Protein AF-A0A7S4MNY0-F1 (afdb_monomer)

Sequence (218 aa):
MAPLQPASWFNKAKKAPVAKAAPSSPKRLSSTRASQPPPLILQSSIEKPVPVRQRSNSDNSRASGKDASPLGKYESAPTGGASMPPPSAFELQIIKQKDATLGLSLGQLAGGEPGVIVTKLTPTVANAPVKGKTLFKGSIIYSIATPQTGGEFVPAIRFRDVAALLRDAEGTITLKVGRAAVPEGWSERVDDNHETYYVHTEKHLMTSDHPAASFEQA

Solvent-accessible surface area (backbone atoms only — not comparable to full-atom values): 14532 Å² total; per-residue (Å²): 136,84,85,87,80,84,90,82,89,81,88,81,88,82,81,82,84,90,86,81,88,86,89,81,86,85,82,86,77,86,77,85,76,75,91,72,81,79,81,83,84,76,86,77,92,75,89,75,82,86,81,87,76,88,79,81,87,78,89,80,83,92,87,77,90,82,86,80,84,82,89,80,90,75,80,89,77,88,75,85,58,80,81,69,68,58,92,76,45,45,82,44,80,37,55,35,53,80,96,55,64,62,37,71,38,73,26,39,38,49,87,78,56,83,15,23,26,25,58,39,72,46,88,28,85,39,32,55,88,40,55,82,80,82,44,52,68,35,26,26,34,38,26,42,17,27,62,89,57,75,59,45,74,44,72,25,69,48,42,67,62,47,52,48,51,64,66,70,48,48,44,64,33,39,34,35,33,30,74,57,72,76,50,89,69,49,42,86,45,68,50,99,86,72,48,63,32,35,36,28,71,92,76,74,43,74,40,70,54,49,84,44,47,40,81,75,84,126

Foldseek 3Di:
DDDDDDDDDDDDDDDDDDDDDDDDDDDDDPDPDDDDDDDDDDDDDDDDDDDDDDDDDDDDDDDDDDDDDDDDDDDDDPPPPPLDDPPQWDKDKWAAAPQFDQQFDWFDFPPQRWFIFGFTHDDDPRCVVPPPPPDDHQKTWQWKAAVVNVRDTDGRRDPVVVVVCNSRGHGMMMTGIHGHDQDPQKDWDADPVRQIKIARPVVRDIGSTRPRGDPPPD

Mean predicted aligned error: 18.09 Å

Nearest PDB structures (foldseek):
  4n7f-assembly1_A  TM=8.887E-01  e=6.340E-02  Homo sapiens
  1uf1-assembly1_A  TM=6.858E-01  e=3.691E-03  Homo sapiens
  3l4h-assembly1_A  TM=7.469E-01  e=3.761E-02  Homo sapiens
  2yt7-assembly1_A  TM=6.958E-01  e=1.248E-02  Homo sapiens
  6jk0-assembly1_A  TM=3.828E-01  e=3.549E-02  Mus musculus

Radius of gyration: 30.43 Å; Cα contacts (8 Å, |Δi|>4): 282; chains: 1; bounding box: 97×80×66 Å

Structure (mmCIF, N/CA/C/O backbone):
data_AF-A0A7S4MNY0-F1
#
_entry.id   AF-A0A7S4MNY0-F1
#
loop_
_atom_site.group_PDB
_atom_site.id
_atom_site.type_symbol
_atom_site.label_atom_id
_atom_site.label_alt_id
_atom_site.label_comp_id
_atom_site.label_asym_id
_atom_site.label_entity_id
_atom_site.label_seq_id
_atom_site.pdbx_PDB_ins_code
_atom_site.Cartn_x
_atom_site.Cartn_y
_atom_site.Cartn_z
_atom_site.occupancy
_atom_site.B_iso_or_equiv
_atom_site.auth_seq_id
_atom_site.auth_comp_id
_atom_site.auth_asym_id
_atom_site.auth_atom_id
_atom_site.pdbx_PDB_model_num
ATOM 1 N N . MET A 1 1 ? -59.209 4.508 -28.407 1.00 48.72 1 MET A N 1
ATOM 2 C CA . MET A 1 1 ? -58.028 4.323 -29.282 1.00 48.72 1 MET A CA 1
ATOM 3 C C . MET A 1 1 ? -56.957 3.618 -28.466 1.00 48.72 1 MET A C 1
ATOM 5 O O . MET A 1 1 ? -56.772 3.975 -27.311 1.00 48.72 1 MET A O 1
ATOM 9 N N . ALA A 1 2 ? -56.430 2.518 -29.001 1.00 51.50 2 ALA A N 1
ATOM 10 C CA . ALA A 1 2 ? -55.894 1.381 -28.249 1.00 51.50 2 ALA A CA 1
ATOM 11 C C . ALA A 1 2 ? -54.458 1.566 -27.705 1.00 51.50 2 ALA A C 1
ATOM 13 O O . ALA A 1 2 ? -53.659 2.246 -28.347 1.00 51.50 2 ALA A O 1
ATOM 14 N N . PRO A 1 3 ? -54.105 0.913 -26.579 1.00 60.72 3 PRO A N 1
ATOM 15 C CA . PRO A 1 3 ? -52.7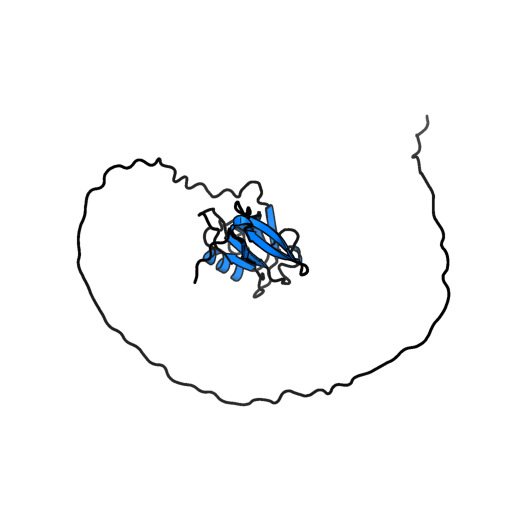29 0.809 -26.099 1.00 60.72 3 PRO A CA 1
ATOM 16 C C . PRO A 1 3 ? -51.965 -0.330 -26.802 1.00 60.72 3 PRO A C 1
ATOM 18 O O . PRO A 1 3 ? -52.454 -1.455 -26.902 1.00 60.72 3 PRO A O 1
ATOM 21 N N . LEU A 1 4 ? -50.746 -0.039 -27.266 1.00 59.44 4 LEU A N 1
ATOM 22 C CA . LEU A 1 4 ? -49.807 -1.026 -27.809 1.00 59.44 4 LEU A CA 1
ATOM 23 C C . LEU A 1 4 ? -49.194 -1.855 -26.670 1.00 59.44 4 LEU A C 1
ATOM 25 O O . LEU A 1 4 ? -48.646 -1.315 -25.711 1.00 59.44 4 LEU A O 1
ATOM 29 N N . GLN A 1 5 ? -49.327 -3.176 -26.783 1.00 66.25 5 GLN A N 1
ATOM 30 C CA . GLN A 1 5 ? -48.850 -4.181 -25.831 1.00 66.25 5 GLN A CA 1
ATOM 31 C C . GLN A 1 5 ? -47.352 -4.522 -26.006 1.00 66.25 5 GLN A C 1
ATOM 33 O O . GLN A 1 5 ? -46.804 -4.326 -27.092 1.00 66.25 5 GLN A O 1
ATOM 38 N N . PRO A 1 6 ? -46.695 -5.075 -24.963 1.00 61.88 6 PRO A N 1
ATOM 39 C CA . PRO A 1 6 ? -45.289 -5.482 -24.992 1.00 61.88 6 PRO A CA 1
ATOM 40 C C . PRO A 1 6 ? -45.057 -6.834 -25.690 1.00 61.88 6 PRO A C 1
ATOM 42 O O . PRO A 1 6 ? -45.782 -7.805 -25.469 1.00 61.88 6 PRO A O 1
ATOM 45 N N . ALA A 1 7 ? -43.985 -6.919 -26.483 1.00 62.09 7 ALA A N 1
ATOM 46 C CA . ALA A 1 7 ? -43.520 -8.161 -27.093 1.00 62.09 7 ALA A CA 1
ATOM 47 C C . ALA A 1 7 ? -42.791 -9.037 -26.059 1.00 62.09 7 ALA A C 1
ATOM 49 O O . ALA A 1 7 ? -41.689 -8.729 -25.609 1.00 62.09 7 ALA A O 1
ATOM 50 N N . SER A 1 8 ? -43.426 -10.148 -25.696 1.00 54.06 8 SER A N 1
ATOM 51 C CA . SER A 1 8 ? -42.854 -11.246 -24.922 1.00 54.06 8 SER A CA 1
ATOM 52 C C . SER A 1 8 ? -42.314 -12.304 -25.888 1.00 54.06 8 SER A C 1
ATOM 54 O O . SER A 1 8 ? -43.077 -12.932 -26.618 1.00 54.06 8 SER A O 1
ATOM 56 N N . TRP A 1 9 ? -40.994 -12.511 -25.909 1.00 57.81 9 TRP A N 1
ATOM 57 C CA . TRP A 1 9 ? -40.382 -13.609 -26.661 1.00 57.81 9 TRP A CA 1
ATOM 58 C C . TRP A 1 9 ? -40.031 -14.758 -25.718 1.00 57.81 9 TRP A C 1
ATOM 60 O O . TRP A 1 9 ? -39.167 -14.654 -24.851 1.00 57.81 9 TRP A O 1
ATOM 70 N N . PHE A 1 10 ? -40.759 -15.854 -25.894 1.00 55.84 10 PHE A N 1
ATOM 71 C CA . PHE A 1 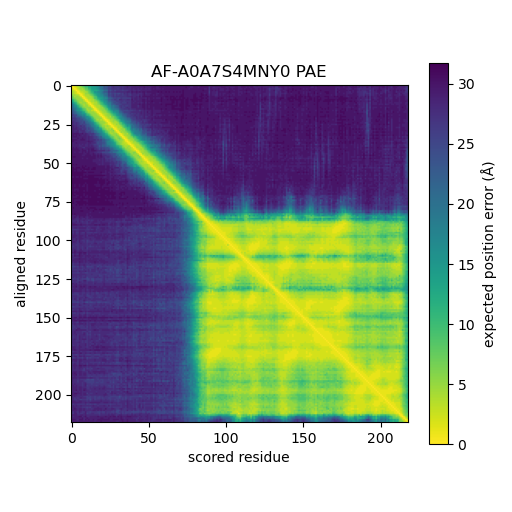10 ? -40.685 -17.092 -25.132 1.00 55.84 10 PHE A CA 1
ATOM 72 C C . PHE A 1 10 ? -39.886 -18.156 -25.919 1.00 55.84 10 PHE A C 1
ATOM 74 O O . PHE A 1 10 ? -39.904 -18.166 -27.149 1.00 55.84 10 PHE A O 1
ATOM 81 N N . ASN A 1 11 ? -39.322 -19.118 -25.175 1.00 45.38 11 ASN A N 1
ATOM 82 C CA . ASN A 1 11 ? -38.904 -20.484 -25.551 1.00 45.38 11 ASN A CA 1
ATOM 83 C C . ASN A 1 11 ? -37.556 -20.723 -26.264 1.00 45.38 11 ASN A C 1
ATOM 85 O O . ASN A 1 11 ? -37.447 -20.563 -27.474 1.00 45.38 11 ASN A O 1
ATOM 89 N N . LYS A 1 12 ? -36.650 -21.445 -25.577 1.00 52.28 12 LYS A N 1
ATOM 90 C CA . LYS A 1 12 ? -36.537 -22.908 -25.787 1.00 52.28 12 LYS A CA 1
ATOM 91 C C . LYS A 1 12 ? -35.756 -23.610 -24.669 1.00 52.28 12 LYS A C 1
ATOM 93 O O . LYS A 1 12 ? -34.536 -23.528 -24.581 1.00 52.28 12 LYS A O 1
ATOM 98 N N . ALA A 1 13 ? -36.484 -24.371 -23.856 1.00 50.22 13 ALA A N 1
ATOM 99 C CA . ALA A 1 13 ? -35.931 -25.406 -22.996 1.00 50.22 13 ALA A CA 1
ATOM 100 C C . ALA A 1 13 ? -35.370 -26.560 -23.850 1.00 50.22 13 ALA A C 1
ATOM 102 O O . ALA A 1 13 ? -36.058 -27.066 -24.740 1.00 50.22 13 ALA A O 1
ATOM 103 N N . LYS A 1 14 ? -34.148 -27.016 -23.556 1.00 60.88 14 LYS A N 1
ATOM 104 C CA . LYS A 1 14 ? -33.641 -28.323 -23.998 1.00 60.88 14 LYS A CA 1
ATOM 105 C C . LYS A 1 14 ? -33.603 -29.270 -22.800 1.00 60.88 14 LYS A C 1
ATOM 107 O O . LYS A 1 14 ? -32.892 -29.037 -21.828 1.00 60.88 14 LYS A O 1
ATOM 112 N N . LYS A 1 15 ? -34.413 -30.326 -22.896 1.00 56.41 15 LYS A N 1
ATOM 113 C CA . LYS A 1 15 ? -34.423 -31.508 -22.027 1.00 56.41 15 LYS A CA 1
ATOM 114 C C . LYS A 1 15 ? -33.184 -32.383 -22.288 1.00 56.41 15 LYS A C 1
ATOM 116 O O . LYS A 1 15 ? -32.849 -32.600 -23.444 1.00 56.41 15 LYS A O 1
ATOM 121 N N . ALA A 1 16 ? -32.604 -32.848 -21.175 1.00 52.12 16 ALA A N 1
ATOM 122 C CA . ALA A 1 16 ? -31.873 -34.085 -20.829 1.00 52.12 16 ALA A CA 1
ATOM 123 C C . ALA A 1 16 ? -31.294 -35.020 -21.924 1.00 52.12 16 ALA A C 1
ATOM 125 O O . ALA A 1 16 ? -31.876 -35.198 -22.991 1.00 52.12 16 ALA A O 1
ATOM 126 N N . PRO A 1 17 ? -30.258 -35.799 -21.552 1.00 59.72 17 PRO A N 1
ATOM 127 C CA . PRO A 1 17 ? -30.605 -37.161 -21.149 1.00 59.72 17 PRO A CA 1
ATOM 128 C C . PRO A 1 17 ? -30.040 -37.621 -19.797 1.00 59.72 17 PRO A C 1
ATOM 130 O O . PRO A 1 17 ? -28.986 -37.218 -19.319 1.00 59.72 17 PRO A O 1
ATOM 133 N N . VAL A 1 18 ? -30.845 -38.512 -19.230 1.00 53.09 18 VAL A N 1
ATOM 134 C CA . VAL A 1 18 ? -30.653 -39.407 -18.094 1.00 53.09 18 VAL A CA 1
ATOM 135 C C . VAL A 1 18 ? -29.373 -40.237 -18.231 1.00 53.09 18 VAL A C 1
ATOM 137 O O . VAL A 1 18 ? -29.198 -40.932 -19.228 1.00 53.09 18 VAL A O 1
ATOM 140 N N . ALA A 1 19 ? -28.562 -40.273 -17.174 1.00 59.81 19 ALA A N 1
ATOM 141 C CA . ALA A 1 19 ? -27.700 -41.410 -16.866 1.00 59.81 19 ALA A CA 1
ATOM 142 C C . ALA A 1 19 ? -28.050 -41.902 -15.455 1.00 59.81 19 ALA A C 1
ATOM 144 O O . ALA A 1 19 ? -28.123 -41.128 -14.501 1.00 59.81 19 ALA A O 1
ATOM 145 N N . LYS A 1 20 ? -28.365 -43.193 -15.370 1.00 53.53 20 LYS A N 1
ATOM 146 C CA . LYS A 1 20 ? -28.914 -43.914 -14.222 1.00 53.53 20 LYS A CA 1
ATOM 147 C C . LYS A 1 20 ? -27.928 -45.026 -13.852 1.00 53.53 20 LYS A C 1
ATOM 149 O O . LYS A 1 20 ? -27.415 -45.679 -14.753 1.00 53.53 20 LYS A O 1
ATOM 154 N N . ALA A 1 21 ? -27.813 -45.273 -12.543 1.00 44.59 21 ALA A N 1
ATOM 155 C CA . ALA A 1 21 ? -27.127 -46.377 -11.848 1.00 44.59 21 ALA A CA 1
ATOM 156 C C . ALA A 1 21 ? -25.592 -46.229 -11.698 1.00 44.59 21 ALA A C 1
ATOM 158 O O . ALA A 1 21 ? -24.921 -45.816 -12.628 1.00 44.59 21 ALA A O 1
ATOM 159 N N . ALA A 1 22 ? -24.961 -46.527 -10.555 1.00 52.56 22 ALA A N 1
ATOM 160 C CA . ALA A 1 22 ? -25.361 -47.385 -9.435 1.00 52.56 22 ALA A CA 1
ATOM 161 C C . ALA A 1 22 ? -24.721 -46.947 -8.085 1.00 52.56 22 ALA A C 1
ATOM 163 O O . ALA A 1 22 ? -23.776 -46.158 -8.087 1.00 52.56 22 ALA A O 1
ATOM 164 N N . PRO A 1 23 ? -25.220 -47.460 -6.939 1.00 68.19 23 PRO A N 1
ATOM 165 C CA . PRO A 1 23 ? -24.747 -47.149 -5.589 1.00 68.19 23 PRO A CA 1
ATOM 166 C C . PRO A 1 23 ? -23.786 -48.220 -5.035 1.00 68.19 23 PRO A C 1
ATOM 168 O O . PRO A 1 23 ? -24.023 -49.410 -5.216 1.00 68.19 23 PRO A O 1
ATOM 171 N N . SER A 1 24 ? -22.769 -47.820 -4.262 1.00 52.81 24 SER A N 1
ATOM 172 C CA . SER A 1 24 ? -22.114 -48.712 -3.288 1.00 52.81 24 SER A CA 1
ATOM 173 C C . SER A 1 24 ? -21.293 -47.940 -2.245 1.00 52.81 24 SER A C 1
ATOM 175 O O . SER A 1 24 ? -20.146 -47.583 -2.480 1.00 52.81 24 SER A O 1
ATOM 177 N N . SER A 1 25 ? -21.938 -47.723 -1.099 1.00 56.25 25 SER A N 1
ATOM 178 C CA . SER A 1 25 ? -21.471 -47.908 0.285 1.00 56.25 25 SER A CA 1
ATOM 179 C C . SER A 1 25 ? -20.176 -47.269 0.844 1.00 56.25 25 SER A C 1
ATOM 181 O O . SER A 1 25 ? -19.169 -47.114 0.160 1.00 56.25 25 SER A O 1
ATOM 183 N N . PRO A 1 26 ? -20.182 -46.943 2.157 1.00 61.69 26 PRO A N 1
ATOM 184 C CA . PRO A 1 26 ? -19.217 -46.065 2.808 1.00 61.69 26 PRO A CA 1
ATOM 185 C C . PRO A 1 26 ? -18.053 -46.838 3.446 1.00 61.69 26 PRO A C 1
ATOM 187 O O . PRO A 1 26 ? -18.244 -47.912 4.016 1.00 61.69 26 PRO A O 1
ATOM 190 N N . LYS A 1 27 ? -16.856 -46.244 3.474 1.00 50.66 27 LYS A N 1
ATOM 191 C CA . LYS A 1 27 ? -15.793 -46.646 4.408 1.00 50.66 27 LYS A CA 1
ATOM 192 C C . LYS A 1 27 ? -15.499 -45.515 5.384 1.00 50.66 27 LYS A C 1
ATOM 194 O O . LYS A 1 27 ? -14.726 -44.603 5.115 1.00 50.66 27 LYS A O 1
ATOM 199 N N . ARG A 1 28 ? -16.139 -45.632 6.550 1.00 48.12 28 ARG A N 1
ATOM 200 C CA . ARG A 1 28 ? -15.645 -45.110 7.824 1.00 48.12 28 ARG A CA 1
ATOM 201 C C . ARG A 1 28 ? -14.218 -45.613 8.045 1.00 48.12 28 ARG A C 1
ATOM 203 O O . ARG A 1 28 ? -14.009 -46.820 8.107 1.00 48.12 28 ARG A O 1
ATOM 210 N N . LEU A 1 29 ? -13.287 -44.697 8.275 1.00 59.62 29 LEU A N 1
ATOM 211 C CA . LEU A 1 29 ? -12.147 -44.933 9.153 1.00 59.62 29 LEU A CA 1
ATOM 212 C C . LEU A 1 29 ? -12.090 -43.765 10.134 1.00 59.62 29 LEU A C 1
ATOM 214 O O . LEU A 1 29 ? -11.527 -42.708 9.875 1.00 59.62 29 LEU A O 1
ATOM 218 N N . SER A 1 30 ? -12.760 -43.968 11.261 1.00 51.81 30 SER A N 1
ATOM 219 C CA . SER A 1 30 ? -12.541 -43.237 12.499 1.00 51.81 30 SER A CA 1
ATOM 220 C C . SER A 1 30 ? -11.118 -43.520 12.980 1.00 51.81 30 SER A C 1
ATOM 222 O O . SER A 1 30 ? -10.858 -44.586 13.532 1.00 51.81 30 SER A O 1
ATOM 224 N N . SER A 1 31 ? -10.205 -42.573 12.760 1.00 51.56 31 SER A N 1
ATOM 225 C CA . SER A 1 31 ? -8.915 -42.545 13.447 1.00 51.56 31 SER A CA 1
ATOM 226 C C . SER A 1 31 ? -9.054 -41.675 14.689 1.00 51.56 31 SER A C 1
ATOM 228 O O . SER A 1 31 ? -8.942 -40.451 14.652 1.00 51.56 31 SER A O 1
ATOM 230 N N . THR A 1 32 ? -9.365 -42.331 15.801 1.00 55.16 32 THR A N 1
ATOM 231 C CA . THR A 1 32 ? -9.171 -41.805 17.149 1.00 55.16 32 THR A CA 1
ATOM 232 C C . THR A 1 32 ? -7.670 -41.696 17.399 1.00 55.16 32 THR A C 1
ATOM 234 O O . THR A 1 32 ? -7.047 -42.659 17.848 1.00 55.16 32 THR A O 1
ATOM 237 N N . ARG A 1 33 ? -7.065 -40.541 17.100 1.00 48.53 33 ARG A N 1
ATOM 238 C CA . ARG A 1 33 ? -5.735 -40.230 17.628 1.00 48.53 33 ARG A CA 1
ATOM 239 C C . ARG A 1 33 ? -5.902 -39.475 18.937 1.00 48.53 33 ARG A C 1
ATOM 241 O O . ARG A 1 33 ? -6.491 -38.402 18.986 1.00 48.53 33 ARG A O 1
ATOM 248 N N . ALA A 1 34 ? -5.428 -40.145 19.977 1.00 55.06 34 ALA A N 1
ATOM 249 C CA . ALA A 1 34 ? -5.495 -39.787 21.373 1.00 55.06 34 ALA A CA 1
ATOM 250 C C . ALA A 1 34 ? -5.194 -38.309 21.653 1.00 55.06 34 ALA A C 1
ATOM 252 O O . ALA A 1 34 ? -4.198 -37.753 21.189 1.00 55.06 34 ALA A O 1
ATOM 253 N N . SER A 1 35 ? -6.054 -37.742 22.497 1.00 50.22 35 SER A N 1
ATOM 254 C CA . SER A 1 35 ? -5.761 -36.608 23.364 1.00 50.22 35 SER A CA 1
ATOM 255 C C . SER A 1 35 ? -4.479 -36.907 24.139 1.00 50.22 35 SER A C 1
ATOM 257 O O . SER A 1 35 ? -4.476 -37.740 25.044 1.00 50.22 35 SER A O 1
ATOM 259 N N . GLN A 1 36 ? -3.387 -36.249 23.769 1.00 63.50 36 GLN A N 1
ATOM 260 C CA . GLN A 1 36 ? -2.191 -36.181 24.592 1.00 63.50 36 GLN A CA 1
ATOM 261 C C . GLN A 1 36 ? -2.166 -34.771 25.195 1.00 63.50 36 GLN A C 1
ATOM 263 O O . GLN A 1 36 ? -1.983 -33.809 24.447 1.00 63.50 36 GLN A O 1
ATOM 268 N N . PRO A 1 37 ? -2.426 -34.602 26.504 1.00 71.00 37 PRO A N 1
ATOM 269 C CA . PRO A 1 37 ? -2.258 -33.304 27.138 1.00 71.00 37 PRO A CA 1
ATOM 270 C C . PRO A 1 37 ? -0.767 -32.923 27.119 1.00 71.00 37 PRO A C 1
ATOM 272 O O . PRO A 1 37 ? 0.085 -33.790 27.342 1.00 71.00 37 PRO A O 1
ATOM 275 N N . PRO A 1 38 ? -0.424 -31.653 26.844 1.00 73.25 38 PRO A N 1
ATOM 276 C CA . PRO A 1 38 ? 0.954 -31.194 26.932 1.00 73.25 38 PRO A CA 1
ATOM 277 C C . PRO A 1 38 ? 1.450 -31.276 28.387 1.00 73.25 38 PRO A C 1
ATOM 279 O O . PRO A 1 38 ? 0.680 -30.993 29.310 1.00 73.25 38 PRO A O 1
ATOM 282 N N . PRO A 1 39 ? 2.722 -31.644 28.624 1.00 69.88 39 PRO A N 1
ATOM 283 C CA . PRO A 1 39 ? 3.300 -31.588 29.957 1.00 69.88 39 PRO A CA 1
ATOM 284 C C . PRO A 1 39 ? 3.393 -30.132 30.428 1.00 69.88 39 PRO A C 1
ATOM 286 O O . PRO A 1 39 ? 3.885 -29.255 29.718 1.00 69.88 39 PRO A O 1
ATOM 289 N N . LEU A 1 40 ? 2.926 -29.896 31.653 1.00 57.03 40 LEU A N 1
ATOM 290 C CA . LEU A 1 40 ? 3.157 -28.670 32.406 1.00 57.03 40 LEU A CA 1
ATOM 291 C C . LEU A 1 40 ? 4.663 -28.521 32.652 1.00 57.03 40 LEU A C 1
ATOM 293 O O . LEU A 1 40 ? 5.220 -29.185 33.526 1.00 57.03 40 LEU A O 1
ATOM 297 N N . ILE A 1 41 ? 5.325 -27.647 31.894 1.00 64.44 41 ILE A N 1
ATOM 298 C CA . ILE A 1 41 ? 6.669 -27.184 32.241 1.00 64.44 41 ILE A CA 1
ATOM 299 C C . ILE A 1 41 ? 6.502 -26.080 33.286 1.00 64.44 41 ILE A C 1
ATOM 301 O O . ILE A 1 41 ? 6.232 -24.921 32.971 1.00 64.44 41 ILE A O 1
ATOM 305 N N . LEU A 1 42 ? 6.617 -26.484 34.550 1.00 56.56 42 LEU A N 1
ATOM 306 C CA . LEU A 1 42 ? 6.875 -25.594 35.671 1.00 56.56 42 LEU A CA 1
ATOM 307 C C . LEU A 1 42 ? 8.344 -25.147 35.650 1.00 56.56 42 LEU A C 1
ATOM 309 O O . LEU A 1 42 ? 9.245 -25.965 35.501 1.00 56.56 42 LEU A O 1
ATOM 313 N N . GLN A 1 43 ? 8.522 -23.859 35.946 1.00 48.34 43 GLN A N 1
ATOM 314 C CA . GLN A 1 43 ? 9.677 -23.255 36.618 1.00 48.34 43 GLN A CA 1
ATOM 315 C C . GLN A 1 43 ? 11.001 -23.170 35.844 1.00 48.34 43 GLN A C 1
ATOM 317 O O . GLN A 1 43 ? 11.740 -24.131 35.672 1.00 48.34 43 GLN A O 1
ATOM 322 N N . SER A 1 44 ? 11.429 -21.937 35.582 1.00 50.81 44 SER A N 1
ATOM 323 C CA . SER A 1 44 ? 12.375 -21.280 36.499 1.00 50.81 44 SER A CA 1
ATOM 324 C C . SER A 1 44 ? 12.599 -19.828 36.081 1.00 50.81 44 SER A C 1
ATOM 326 O O . SER A 1 44 ? 13.041 -19.530 34.974 1.00 50.81 44 SER A O 1
ATOM 328 N N . SER A 1 45 ? 12.281 -18.918 37.001 1.00 54.78 45 SER A N 1
ATOM 329 C CA . SER A 1 45 ? 12.790 -17.554 36.996 1.00 54.78 45 SER A CA 1
ATOM 330 C C . SER A 1 45 ? 14.314 -17.602 36.987 1.00 54.78 45 SER A C 1
ATOM 332 O O . SER A 1 45 ? 14.926 -18.120 37.919 1.00 54.78 45 SER A O 1
ATOM 334 N N . ILE A 1 46 ? 14.924 -17.047 35.947 1.00 51.31 46 ILE A N 1
ATOM 335 C CA . ILE A 1 46 ? 16.327 -16.651 35.976 1.00 51.31 46 ILE A CA 1
ATOM 336 C C . ILE A 1 46 ? 16.326 -15.139 35.798 1.00 51.31 46 ILE A C 1
ATOM 338 O O . ILE A 1 46 ? 16.426 -14.612 34.692 1.00 51.31 46 ILE A O 1
ATOM 342 N N . GLU A 1 47 ? 16.175 -14.443 36.924 1.00 50.88 47 GLU A N 1
ATOM 343 C CA . GLU A 1 47 ? 16.766 -13.121 37.078 1.00 50.88 47 GLU A CA 1
ATOM 344 C C . GLU A 1 47 ? 18.270 -13.267 36.845 1.00 50.88 47 GLU A C 1
ATOM 346 O O . GLU A 1 47 ? 18.950 -14.027 37.540 1.00 50.88 47 GLU A O 1
ATOM 351 N N . LYS A 1 48 ? 18.803 -12.541 35.862 1.00 54.34 48 LYS A N 1
ATOM 352 C CA . LYS A 1 48 ? 20.231 -12.240 35.815 1.00 54.34 48 LYS A CA 1
ATOM 353 C C . LYS A 1 48 ? 20.464 -10.747 35.581 1.00 54.34 48 LYS A C 1
ATOM 355 O O . LYS A 1 48 ? 19.702 -10.113 34.854 1.00 54.34 48 LYS A O 1
ATOM 360 N N . PRO A 1 49 ? 21.493 -10.196 36.245 1.00 55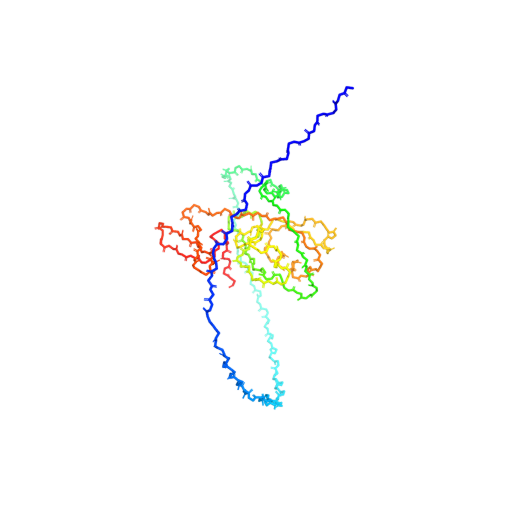.19 49 PRO A N 1
ATOM 361 C CA . PRO A 1 49 ? 21.593 -8.787 36.587 1.00 55.19 49 PRO A CA 1
ATOM 362 C C . PRO A 1 49 ? 22.109 -7.896 35.454 1.00 55.19 49 PRO A C 1
ATOM 364 O O . PRO A 1 49 ? 22.863 -8.306 34.573 1.00 55.19 49 PRO A O 1
ATOM 367 N N . VAL A 1 50 ? 21.717 -6.633 35.583 1.00 56.12 50 VAL A N 1
ATOM 368 C CA . VAL A 1 50 ? 22.177 -5.434 34.878 1.00 56.12 50 VAL A CA 1
ATOM 369 C C . VAL A 1 50 ? 23.710 -5.325 34.848 1.00 56.12 50 VAL A C 1
ATOM 371 O O . VAL A 1 50 ? 24.338 -5.375 35.905 1.00 56.12 50 VAL A O 1
ATOM 374 N N . PRO A 1 51 ? 24.322 -5.014 33.691 1.00 60.56 51 PRO A N 1
ATOM 375 C CA . PRO A 1 51 ? 25.579 -4.290 33.644 1.00 60.56 51 PRO A CA 1
ATOM 376 C C . PRO A 1 51 ? 25.319 -2.818 33.302 1.00 60.56 51 PRO A C 1
ATOM 378 O O . PRO A 1 51 ? 25.043 -2.448 32.160 1.00 60.56 51 PRO A O 1
ATOM 381 N N . VAL A 1 52 ? 25.447 -1.970 34.325 1.00 58.72 52 VAL A N 1
ATOM 382 C CA . VAL A 1 52 ? 25.650 -0.526 34.193 1.00 58.72 52 VAL A CA 1
ATOM 383 C C . VAL A 1 52 ? 26.906 -0.318 33.354 1.00 58.72 52 VAL A C 1
ATOM 385 O O . VAL A 1 52 ? 27.994 -0.745 33.741 1.00 58.72 52 VAL A O 1
ATOM 388 N N . ARG A 1 53 ? 26.779 0.351 32.207 1.00 51.69 53 ARG A N 1
ATOM 389 C CA . ARG A 1 53 ? 27.933 0.845 31.453 1.00 51.69 53 ARG A CA 1
ATOM 390 C C . ARG A 1 53 ? 27.849 2.362 31.353 1.00 51.69 53 ARG A C 1
ATOM 392 O O . ARG A 1 53 ? 27.310 2.915 30.403 1.00 51.69 53 ARG A O 1
ATOM 399 N N . GLN A 1 54 ? 28.414 3.017 32.365 1.00 48.34 54 GLN A N 1
ATOM 400 C CA . GLN A 1 54 ? 28.951 4.366 32.231 1.00 48.34 54 GLN A CA 1
ATOM 401 C C . GLN A 1 54 ? 30.022 4.350 31.135 1.00 48.34 54 GLN A C 1
ATOM 403 O O . GLN A 1 54 ? 30.992 3.594 31.233 1.00 48.34 54 GLN A O 1
ATOM 408 N N . ARG A 1 55 ? 29.889 5.211 30.125 1.00 50.00 55 ARG A N 1
ATOM 409 C CA . ARG A 1 55 ? 31.053 5.772 29.439 1.00 50.00 55 ARG A CA 1
ATOM 410 C C . ARG A 1 55 ? 30.876 7.269 29.266 1.00 50.00 55 ARG A C 1
ATOM 412 O O . ARG A 1 55 ? 29.978 7.751 28.589 1.00 50.00 55 ARG A O 1
ATOM 419 N N . SER A 1 56 ? 31.758 7.937 29.981 1.00 50.59 56 SER A N 1
ATOM 420 C CA . SER A 1 56 ? 32.092 9.342 30.002 1.00 50.59 56 SER A CA 1
ATOM 421 C C . SER A 1 56 ? 32.710 9.812 28.682 1.00 50.59 56 SER A C 1
ATOM 423 O O . SER A 1 56 ? 33.377 9.046 27.991 1.00 50.59 56 SER A O 1
ATOM 425 N N . ASN A 1 57 ? 32.473 11.099 28.420 1.00 48.59 57 ASN A N 1
ATOM 426 C CA . ASN A 1 57 ? 33.276 12.103 27.720 1.00 48.59 57 ASN A CA 1
ATOM 427 C C . ASN A 1 57 ? 34.253 11.666 26.626 1.00 48.59 57 ASN A C 1
ATOM 429 O O . ASN A 1 57 ? 35.246 10.992 26.884 1.00 48.59 57 ASN A O 1
ATOM 433 N N . SER A 1 58 ? 34.108 12.301 25.465 1.00 51.81 58 SER A N 1
ATOM 434 C CA . SER A 1 58 ? 35.241 12.875 24.735 1.00 51.81 58 SER A CA 1
ATOM 435 C C . SER A 1 58 ? 34.748 14.061 23.910 1.00 51.81 58 SER A C 1
ATOM 437 O O . SER A 1 58 ? 34.154 13.892 22.848 1.00 51.81 58 SER A O 1
ATOM 439 N N . ASP A 1 59 ? 34.996 15.256 24.442 1.00 48.34 59 ASP A N 1
ATOM 440 C CA . ASP A 1 59 ? 35.330 16.438 23.655 1.00 48.34 59 ASP A CA 1
ATOM 441 C C . ASP A 1 59 ? 36.275 16.053 22.512 1.00 48.34 59 ASP A C 1
ATOM 443 O O . ASP A 1 59 ? 37.300 15.413 22.749 1.00 48.34 59 ASP A O 1
ATOM 447 N N . ASN A 1 60 ? 35.985 16.502 21.292 1.00 50.53 60 ASN A N 1
ATOM 448 C CA . ASN A 1 60 ? 37.068 16.855 20.390 1.00 50.53 60 ASN A CA 1
ATOM 449 C C . ASN A 1 60 ? 36.642 18.002 19.480 1.00 50.53 60 ASN A C 1
ATOM 451 O O . ASN A 1 60 ? 35.750 17.899 18.640 1.00 50.53 60 ASN A O 1
ATOM 455 N N . SER A 1 61 ? 37.312 19.122 19.704 1.00 52.25 61 SER A N 1
ATOM 456 C CA . SER A 1 61 ? 37.246 20.318 18.890 1.00 52.25 61 SER A CA 1
ATOM 457 C C . SER A 1 61 ? 37.997 20.129 17.564 1.00 52.25 61 SER A C 1
ATOM 459 O O . SER A 1 61 ? 38.989 19.407 17.505 1.00 52.25 61 SER A O 1
ATOM 461 N N . ARG A 1 62 ? 37.632 20.985 16.598 1.00 43.69 62 ARG A N 1
ATOM 462 C CA . ARG A 1 62 ? 38.550 21.719 15.700 1.00 43.69 62 ARG A CA 1
ATOM 463 C C . ARG A 1 62 ? 38.933 21.072 14.361 1.00 43.69 62 ARG A C 1
ATOM 465 O O . ARG A 1 62 ? 39.808 20.222 14.296 1.00 43.69 62 ARG A O 1
ATOM 472 N N . ALA A 1 63 ? 38.376 21.646 13.292 1.00 42.25 63 ALA A N 1
ATOM 473 C CA . ALA A 1 63 ? 39.010 22.044 12.019 1.00 42.25 63 ALA A CA 1
ATOM 474 C C . ALA A 1 63 ? 37.887 22.188 10.978 1.00 42.25 63 ALA A C 1
ATOM 476 O O . ALA A 1 63 ? 36.919 21.447 11.026 1.00 42.25 63 ALA A O 1
ATOM 477 N N . SER A 1 64 ? 37.907 23.040 9.968 1.00 41.94 64 SER A N 1
ATOM 478 C CA . SER A 1 64 ? 38.734 24.158 9.526 1.00 41.94 64 SER A CA 1
ATOM 479 C C . SER A 1 64 ? 37.950 24.717 8.329 1.00 41.94 64 SER A C 1
ATOM 481 O O . SER A 1 64 ? 37.228 23.972 7.666 1.00 41.94 64 SER A O 1
ATOM 483 N N . GLY A 1 65 ? 38.050 26.019 8.084 1.00 42.47 65 GLY A N 1
ATOM 484 C CA . GLY A 1 65 ? 37.180 26.737 7.159 1.00 42.47 65 GLY A CA 1
ATOM 485 C C . GLY A 1 65 ? 37.243 26.291 5.699 1.00 42.47 65 GLY A C 1
ATOM 486 O O . GLY A 1 65 ? 38.190 25.632 5.265 1.00 42.47 65 GLY A O 1
ATOM 487 N N . LYS A 1 66 ? 36.241 26.753 4.947 1.00 45.25 66 LYS A N 1
ATOM 488 C CA . LYS A 1 66 ? 36.395 27.310 3.599 1.00 45.25 66 LYS A CA 1
ATOM 489 C C . LYS A 1 66 ? 35.106 28.020 3.196 1.00 45.25 66 LYS A C 1
ATOM 491 O O . LYS A 1 66 ? 34.111 27.394 2.847 1.00 45.25 66 LYS A O 1
ATOM 496 N N . ASP A 1 67 ? 35.175 29.340 3.292 1.00 45.50 67 ASP A N 1
ATOM 497 C CA . ASP A 1 67 ? 34.318 30.274 2.580 1.00 45.50 67 ASP A CA 1
ATOM 498 C C . ASP A 1 67 ? 34.531 30.187 1.061 1.00 45.50 67 ASP A C 1
ATOM 500 O O . ASP A 1 67 ? 35.596 29.787 0.585 1.00 45.50 67 ASP A O 1
ATOM 504 N N . ALA A 1 68 ? 33.513 30.694 0.360 1.00 42.34 68 ALA A N 1
ATOM 505 C CA . ALA A 1 68 ? 33.445 31.083 -1.050 1.00 42.34 68 ALA A CA 1
ATOM 506 C C . ALA A 1 68 ? 33.002 30.015 -2.071 1.00 42.34 68 ALA A C 1
ATOM 508 O O . ALA A 1 68 ? 33.793 29.393 -2.777 1.00 42.34 68 ALA A O 1
ATOM 509 N N . SER A 1 69 ? 31.676 29.943 -2.238 1.00 51.31 69 SER A N 1
ATOM 510 C CA . SER A 1 69 ? 31.011 29.728 -3.533 1.00 51.31 69 SER A CA 1
ATOM 511 C C . SER A 1 69 ? 31.448 30.797 -4.553 1.00 51.31 69 SER A C 1
ATOM 513 O O . SER A 1 69 ? 31.779 31.916 -4.150 1.00 51.31 69 SER A O 1
ATOM 515 N N . PRO A 1 70 ? 31.365 30.529 -5.872 1.00 52.31 70 PRO A N 1
ATOM 516 C CA . PRO A 1 70 ? 30.162 31.000 -6.568 1.00 52.31 70 PRO A CA 1
ATOM 517 C C . PRO A 1 70 ? 29.690 30.152 -7.770 1.00 52.31 70 PRO A C 1
ATOM 519 O O . PRO A 1 70 ? 30.463 29.510 -8.469 1.00 52.31 70 PRO A O 1
ATOM 522 N N . LEU A 1 71 ? 28.385 30.281 -8.031 1.00 46.06 71 LEU A N 1
ATOM 523 C CA . LEU A 1 71 ? 27.703 30.182 -9.328 1.00 46.06 71 LEU A CA 1
ATOM 524 C C . LEU A 1 71 ? 27.978 28.952 -10.218 1.00 46.06 71 LEU A C 1
ATOM 526 O O . LEU A 1 71 ? 28.729 29.003 -11.188 1.00 46.06 71 LEU A O 1
ATOM 530 N N . GLY A 1 72 ? 27.161 27.921 -10.013 1.00 35.88 72 GLY A N 1
ATOM 531 C CA . GLY A 1 72 ? 26.656 27.066 -11.084 1.00 35.88 72 GLY A CA 1
ATOM 532 C C . GLY A 1 72 ? 25.134 27.124 -11.060 1.00 35.88 72 GLY A C 1
ATOM 533 O O . GLY A 1 72 ? 24.511 26.565 -10.166 1.00 35.88 72 GLY A O 1
ATOM 534 N N . LYS A 1 73 ? 24.545 27.870 -11.998 1.00 45.16 73 LYS A N 1
ATOM 535 C CA . LYS A 1 73 ? 23.102 27.911 -12.242 1.00 45.16 73 LYS A CA 1
ATOM 536 C C . LYS A 1 73 ? 22.604 26.499 -12.561 1.00 45.16 73 LYS A C 1
ATOM 538 O O . LYS A 1 73 ? 22.909 25.975 -13.625 1.00 45.16 73 LYS A O 1
ATOM 543 N N . TYR A 1 74 ? 21.780 25.945 -11.688 1.00 42.84 74 TYR A N 1
ATOM 544 C CA . TYR A 1 74 ? 20.650 25.124 -12.099 1.00 42.84 74 TYR A CA 1
ATOM 545 C C . TYR A 1 74 ? 19.427 25.744 -11.444 1.00 42.84 74 TYR A C 1
ATOM 547 O O . TYR A 1 74 ? 19.275 25.782 -10.224 1.00 42.84 74 TYR A O 1
ATOM 555 N N . GLU A 1 75 ? 18.676 26.377 -12.334 1.00 33.97 75 GLU A N 1
ATOM 556 C CA . GLU A 1 75 ? 17.259 26.672 -12.276 1.00 33.97 75 GLU A CA 1
ATOM 557 C C . GLU A 1 75 ? 16.505 26.118 -11.071 1.00 33.97 75 GLU A C 1
ATOM 559 O O . GLU A 1 75 ? 16.402 24.921 -10.810 1.00 33.97 75 GLU A O 1
ATOM 564 N N . SER A 1 76 ? 15.931 27.077 -10.366 1.00 40.44 76 SER A N 1
ATOM 565 C CA . SER A 1 76 ? 14.909 26.925 -9.361 1.00 40.44 76 SER A CA 1
ATOM 566 C C . SER A 1 76 ? 13.714 26.120 -9.875 1.00 40.44 76 SER A C 1
ATOM 568 O O . SER A 1 76 ? 13.088 26.511 -10.854 1.00 40.44 76 SER A O 1
ATOM 570 N N . ALA A 1 77 ? 13.319 25.102 -9.108 1.00 38.22 77 ALA A N 1
ATOM 571 C CA . ALA A 1 77 ? 11.930 24.940 -8.677 1.00 38.22 77 ALA A CA 1
ATOM 572 C C . ALA A 1 77 ? 11.839 24.022 -7.440 1.00 38.22 77 ALA A C 1
ATOM 574 O O . ALA A 1 77 ? 11.658 22.815 -7.576 1.00 38.22 77 ALA A O 1
ATOM 575 N N . PRO A 1 78 ? 11.905 24.554 -6.206 1.00 51.81 78 PRO A N 1
ATOM 576 C CA . PRO A 1 78 ? 11.272 23.918 -5.065 1.00 51.81 78 PRO A CA 1
ATOM 577 C C . PRO A 1 78 ? 9.822 24.404 -5.026 1.00 51.81 78 PRO A C 1
ATOM 579 O O . PRO A 1 78 ? 9.465 25.299 -4.259 1.00 51.81 78 PRO A O 1
ATOM 582 N N . THR A 1 79 ? 8.967 23.856 -5.887 1.00 40.62 79 THR A N 1
ATOM 583 C CA . THR A 1 79 ? 7.529 24.033 -5.698 1.00 40.62 79 THR A CA 1
ATOM 584 C C . THR A 1 79 ? 7.122 23.067 -4.598 1.00 40.62 79 THR A C 1
ATOM 586 O O . THR A 1 79 ? 6.863 21.893 -4.848 1.00 40.62 79 THR A O 1
ATOM 589 N N . GLY A 1 80 ? 7.090 23.571 -3.362 1.00 41.41 80 GLY A N 1
ATOM 590 C CA . GLY A 1 80 ? 6.359 22.982 -2.240 1.00 41.41 80 GLY A CA 1
ATOM 591 C C . GLY A 1 80 ? 4.858 22.972 -2.529 1.00 41.41 80 GLY A C 1
ATOM 592 O O . GLY A 1 80 ? 4.079 23.642 -1.859 1.00 41.41 80 GLY A O 1
ATOM 593 N N . GLY A 1 81 ? 4.462 22.264 -3.583 1.00 38.09 81 GLY A N 1
ATOM 594 C CA . GLY A 1 81 ? 3.082 21.968 -3.886 1.00 38.09 81 GLY A CA 1
ATOM 595 C C . GLY A 1 81 ? 2.632 20.902 -2.910 1.00 38.09 81 GLY A C 1
ATOM 596 O O . GLY A 1 81 ? 3.276 19.860 -2.787 1.00 38.09 81 GLY A O 1
ATOM 597 N N . ALA A 1 82 ? 1.527 21.164 -2.216 1.00 47.66 82 ALA A N 1
ATOM 598 C CA . ALA A 1 82 ? 0.719 20.104 -1.643 1.00 47.66 82 ALA A CA 1
ATOM 599 C C . ALA A 1 82 ? 0.646 18.983 -2.686 1.00 47.66 82 ALA A C 1
ATOM 601 O O . ALA A 1 82 ? 0.167 19.216 -3.796 1.00 47.66 82 ALA A O 1
ATOM 602 N N . SER A 1 83 ? 1.243 17.835 -2.353 1.00 54.06 83 SER A N 1
ATOM 603 C CA . SER A 1 83 ? 1.378 16.666 -3.218 1.00 54.06 83 SER A CA 1
ATOM 604 C C . SER A 1 83 ? -0.018 16.181 -3.577 1.00 54.06 83 SER A C 1
ATOM 606 O O . SER A 1 83 ? -0.588 15.320 -2.905 1.00 54.06 83 SER A O 1
ATOM 608 N N . MET A 1 84 ? -0.605 16.797 -4.596 1.00 61.22 84 MET A N 1
ATOM 609 C CA . MET A 1 84 ? -1.909 16.430 -5.092 1.00 61.22 84 MET A CA 1
ATOM 610 C C . MET A 1 84 ? -1.761 14.995 -5.600 1.00 61.22 84 MET A C 1
ATOM 612 O O . MET A 1 84 ? -0.864 14.738 -6.408 1.00 61.22 84 MET A O 1
ATOM 616 N N . PRO A 1 85 ? -2.554 14.039 -5.088 1.00 66.25 85 PRO A N 1
ATOM 617 C CA . PRO A 1 85 ? -2.448 12.665 -5.539 1.00 66.25 85 PRO A CA 1
ATOM 618 C C . PRO A 1 85 ? -2.667 12.638 -7.058 1.00 66.25 85 PRO A C 1
ATOM 620 O O . PRO A 1 85 ? -3.503 13.397 -7.563 1.00 66.25 85 PRO A O 1
ATOM 623 N N . PRO A 1 86 ? -1.916 11.807 -7.797 1.00 72.19 86 PRO A N 1
ATOM 624 C CA . PRO A 1 86 ? -2.069 11.729 -9.239 1.00 72.19 86 PRO A CA 1
ATOM 625 C C . PRO A 1 86 ? -3.520 11.379 -9.599 1.00 72.19 86 PRO A C 1
ATOM 627 O O . PRO A 1 86 ? -4.204 10.712 -8.820 1.00 72.19 86 PRO A O 1
ATOM 630 N N . PRO A 1 87 ? -4.006 11.777 -10.787 1.00 69.50 87 PRO A N 1
ATOM 631 C CA . PRO A 1 87 ? -5.398 11.559 -11.195 1.00 69.50 87 PRO A CA 1
ATOM 632 C C . PRO A 1 87 ? -5.790 10.074 -11.290 1.00 69.50 87 PRO A C 1
ATOM 634 O O . PRO A 1 87 ? -6.969 9.752 -11.384 1.00 69.50 87 PRO A O 1
ATOM 637 N N . SER A 1 88 ? -4.812 9.164 -11.260 1.00 77.62 88 SER A N 1
ATOM 638 C CA . SER A 1 88 ? -4.998 7.711 -11.205 1.00 77.62 88 SER A CA 1
ATOM 639 C C . SER A 1 88 ? -5.186 7.157 -9.787 1.00 77.62 88 SER A C 1
ATOM 641 O O . SER A 1 88 ? -5.398 5.953 -9.631 1.00 77.62 88 SER A O 1
ATOM 643 N N . ALA A 1 89 ? -5.088 7.998 -8.754 1.00 86.81 89 ALA A N 1
ATOM 644 C CA . ALA A 1 89 ? -5.321 7.594 -7.380 1.00 86.81 89 ALA A CA 1
ATOM 645 C C . ALA A 1 89 ? -6.823 7.450 -7.105 1.00 86.81 89 ALA A C 1
ATOM 647 O O . ALA A 1 89 ? -7.627 8.312 -7.456 1.00 86.81 89 ALA A O 1
ATOM 648 N N . PHE A 1 90 ? -7.194 6.373 -6.42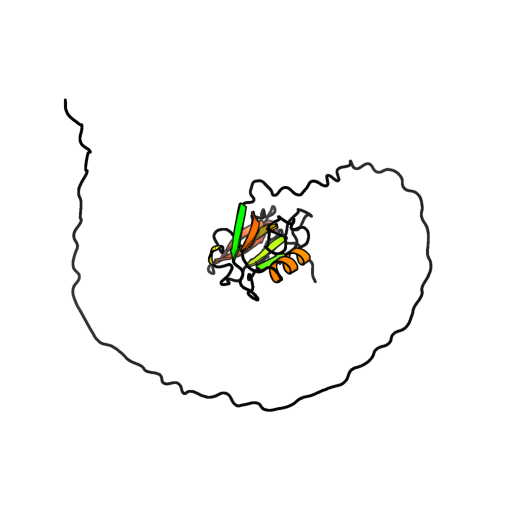8 1.00 90.50 90 PHE A N 1
ATOM 649 C CA . PHE A 1 90 ? -8.554 6.090 -5.996 1.00 90.50 90 PHE A CA 1
ATOM 650 C C . PHE A 1 90 ? -8.616 5.959 -4.476 1.00 90.50 90 PHE A C 1
ATOM 652 O O . PHE A 1 90 ? -7.626 5.661 -3.802 1.00 90.50 90 PHE A O 1
ATOM 659 N N . GLU A 1 91 ? -9.798 6.215 -3.926 1.00 93.19 91 GLU A N 1
ATOM 660 C CA . GLU A 1 91 ? -10.042 6.124 -2.493 1.00 93.19 91 GLU A CA 1
ATOM 661 C C . GLU A 1 91 ? -10.418 4.698 -2.096 1.00 93.19 91 GLU A C 1
ATOM 663 O O . GLU A 1 91 ? -11.232 4.032 -2.738 1.00 93.19 91 GLU A O 1
ATOM 668 N N . LEU A 1 92 ? -9.811 4.233 -1.011 1.00 93.75 92 LEU A N 1
ATOM 669 C CA . LEU A 1 92 ? -10.023 2.918 -0.439 1.00 93.75 92 LEU A CA 1
ATOM 670 C C . LEU A 1 92 ? -10.367 3.055 1.036 1.00 93.75 92 LEU A C 1
ATOM 672 O O . LEU A 1 92 ? -9.645 3.720 1.770 1.00 93.75 92 LEU A O 1
ATOM 676 N N . GLN A 1 93 ? -11.413 2.369 1.485 1.00 93.81 93 GLN A N 1
ATOM 677 C CA . GLN A 1 93 ? -11.759 2.298 2.901 1.00 93.81 93 GLN A CA 1
ATOM 678 C C . GLN A 1 93 ? -11.465 0.913 3.465 1.00 93.81 9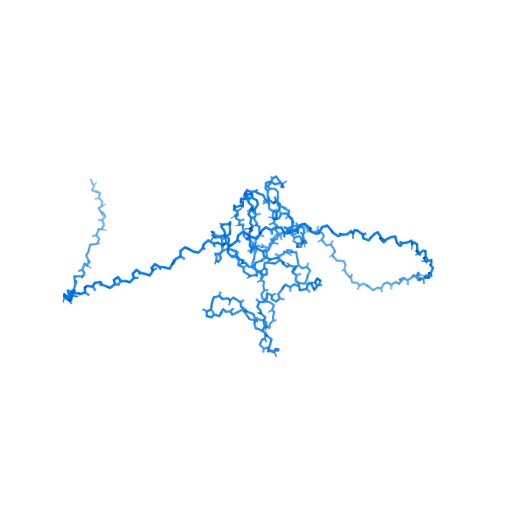3 GLN A C 1
ATOM 680 O O . GLN A 1 93 ? -11.806 -0.108 2.864 1.00 93.81 93 GLN A O 1
ATOM 685 N N . ILE A 1 94 ? -10.835 0.889 4.634 1.00 94.44 94 ILE A N 1
ATOM 686 C CA . ILE A 1 94 ? -10.473 -0.319 5.367 1.00 94.44 94 ILE A CA 1
ATOM 687 C C . ILE A 1 94 ? -10.970 -0.164 6.798 1.00 94.44 94 ILE A C 1
ATOM 689 O O . ILE A 1 94 ? -10.692 0.838 7.450 1.00 94.44 94 ILE A O 1
ATOM 693 N N . ILE A 1 95 ? -11.682 -1.166 7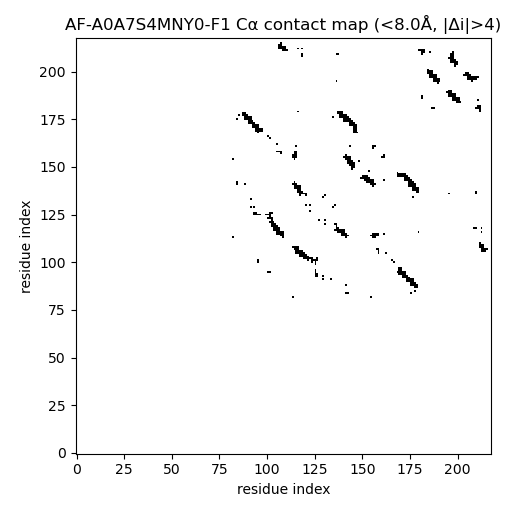.307 1.00 94.44 95 ILE A N 1
ATOM 694 C CA . ILE A 1 95 ? -12.124 -1.184 8.702 1.00 94.44 95 ILE A CA 1
ATOM 695 C C . ILE A 1 95 ? -11.120 -2.005 9.502 1.00 94.44 95 ILE A C 1
ATOM 697 O O . ILE A 1 95 ? -10.950 -3.204 9.268 1.00 94.44 95 ILE A O 1
ATOM 701 N N . LYS A 1 96 ? -10.452 -1.358 10.455 1.00 94.88 96 LYS A N 1
ATOM 702 C CA . LYS A 1 96 ? -9.466 -1.976 11.337 1.00 94.88 96 LYS A CA 1
ATOM 703 C C . LYS A 1 96 ? -10.011 -2.047 12.759 1.00 94.88 96 LYS A C 1
ATOM 705 O O . LYS A 1 96 ? -10.393 -1.036 13.341 1.00 94.88 96 LYS A O 1
ATOM 710 N N . GLN A 1 97 ? -10.035 -3.249 13.324 1.00 94.12 97 GLN A N 1
ATOM 711 C CA . GLN A 1 97 ? -10.361 -3.434 14.737 1.00 94.12 97 GLN A CA 1
ATOM 712 C C . GLN A 1 97 ? -9.179 -3.035 15.627 1.00 94.12 97 GLN A C 1
ATOM 714 O O . GLN A 1 97 ? -8.028 -3.030 15.185 1.00 94.12 97 GLN A O 1
ATOM 719 N N . LYS A 1 98 ? -9.475 -2.739 16.892 1.00 92.50 98 LYS A N 1
ATOM 720 C CA . LYS A 1 98 ? -8.465 -2.501 17.921 1.00 92.50 98 LYS A CA 1
ATOM 721 C C . LYS A 1 98 ? -7.481 -3.673 18.000 1.00 92.50 98 LYS A C 1
ATOM 723 O O . LYS A 1 98 ? -7.896 -4.827 17.923 1.00 92.50 98 LYS A O 1
ATOM 728 N N . ASP A 1 99 ? -6.190 -3.359 18.074 1.00 89.38 99 ASP A N 1
ATOM 729 C CA . ASP A 1 99 ? -5.064 -4.309 18.098 1.00 89.38 99 ASP A CA 1
ATOM 730 C C . ASP A 1 99 ? -4.942 -5.249 16.874 1.00 89.38 99 ASP A C 1
ATOM 732 O O . ASP A 1 99 ? -4.044 -6.093 16.811 1.00 89.38 99 ASP A O 1
ATOM 736 N N . ALA A 1 100 ? -5.796 -5.105 15.853 1.00 92.25 100 ALA A N 1
ATOM 737 C CA . ALA A 1 100 ? -5.726 -5.919 14.645 1.00 92.25 100 ALA A CA 1
ATOM 738 C C . ALA A 1 100 ? -4.628 -5.426 13.695 1.00 92.25 100 ALA A C 1
ATOM 740 O O . ALA A 1 100 ? -4.369 -4.232 13.564 1.00 92.25 100 ALA A O 1
ATOM 741 N N . THR A 1 101 ? -4.011 -6.342 12.948 1.00 92.62 101 THR A N 1
ATOM 742 C CA . THR A 1 101 ? -3.017 -5.979 11.931 1.00 92.62 101 THR A CA 1
ATOM 743 C C . THR A 1 101 ? -3.661 -5.832 10.549 1.00 92.62 101 THR A C 1
ATOM 745 O O . THR A 1 101 ? -4.533 -6.606 10.145 1.00 92.62 101 THR A O 1
ATOM 748 N N . LEU A 1 102 ? -3.203 -4.843 9.776 1.00 92.94 102 LEU A N 1
ATOM 749 C CA . LEU A 1 102 ? -3.628 -4.664 8.381 1.00 92.94 102 LEU A CA 1
ATOM 750 C C . LEU A 1 102 ? -2.913 -5.607 7.407 1.00 92.94 102 LEU A C 1
ATOM 752 O O . LEU A 1 102 ? -3.286 -5.664 6.241 1.00 92.94 102 LEU A O 1
ATOM 756 N N . GLY A 1 103 ? -1.867 -6.310 7.856 1.00 92.75 103 GLY A N 1
ATOM 757 C CA . GLY A 1 103 ? -1.069 -7.195 7.006 1.00 92.75 103 GLY A CA 1
ATOM 758 C C . GLY A 1 103 ? -0.307 -6.478 5.887 1.00 92.75 103 GLY A C 1
ATOM 759 O O . GLY A 1 103 ? 0.033 -7.109 4.893 1.00 92.75 103 GLY A O 1
ATOM 760 N N . LEU A 1 104 ? -0.053 -5.174 6.020 1.00 93.12 104 LEU A N 1
ATOM 761 C CA . LEU A 1 104 ? 0.683 -4.383 5.034 1.00 93.12 104 LEU A CA 1
ATOM 762 C C . LEU A 1 104 ? 2.150 -4.281 5.438 1.00 93.12 104 LEU A C 1
ATOM 764 O O . LEU A 1 104 ? 2.458 -3.896 6.566 1.00 93.12 104 LEU A O 1
ATOM 768 N N . SER A 1 105 ? 3.050 -4.583 4.509 1.00 93.31 105 SER A N 1
ATOM 769 C CA . SER A 1 105 ? 4.442 -4.143 4.590 1.00 93.31 105 SER A CA 1
ATOM 770 C C . SER A 1 105 ? 4.642 -3.000 3.613 1.00 93.31 105 SER A C 1
ATOM 772 O O . SER A 1 105 ? 4.193 -3.060 2.467 1.00 93.31 105 SER A O 1
ATOM 774 N N . LEU A 1 106 ? 5.285 -1.951 4.104 1.00 94.50 106 LEU A N 1
ATOM 775 C CA . LEU A 1 106 ? 5.464 -0.694 3.403 1.00 94.50 106 LEU A CA 1
ATOM 776 C C . LEU A 1 106 ? 6.946 -0.469 3.128 1.00 94.50 106 LEU A C 1
ATOM 778 O O . LEU A 1 106 ? 7.792 -0.874 3.924 1.00 94.50 106 LEU A O 1
ATOM 782 N N . GLY A 1 107 ? 7.240 0.192 2.019 1.00 92.19 107 GLY A N 1
ATOM 783 C CA . GLY A 1 107 ? 8.572 0.636 1.639 1.00 92.19 107 GLY A CA 1
ATOM 784 C C . GLY A 1 107 ? 8.534 2.074 1.146 1.00 92.19 107 GLY A C 1
ATOM 785 O O . GLY A 1 107 ? 7.488 2.583 0.735 1.00 92.19 107 GLY A O 1
ATOM 786 N N . GLN A 1 108 ? 9.682 2.737 1.192 1.00 92.56 108 GLN A N 1
ATOM 787 C CA . GLN A 1 108 ? 9.826 4.048 0.576 1.00 92.56 108 GLN A CA 1
ATOM 788 C C . GLN A 1 108 ? 9.862 3.888 -0.955 1.00 92.56 108 GLN A C 1
ATOM 790 O O . GLN A 1 108 ? 10.342 2.878 -1.476 1.00 92.56 108 GLN A O 1
ATOM 795 N N . LEU A 1 109 ? 9.284 4.847 -1.677 1.00 90.31 109 LEU A N 1
ATOM 796 C CA . LEU A 1 109 ? 9.302 4.855 -3.136 1.00 90.31 109 LEU A CA 1
ATOM 797 C C . LEU A 1 109 ? 10.675 5.346 -3.629 1.00 90.31 109 LEU A C 1
ATOM 799 O O . LEU A 1 109 ? 11.187 6.369 -3.168 1.00 90.31 109 LEU A O 1
ATOM 803 N N . ALA A 1 110 ? 11.290 4.604 -4.545 1.00 82.62 110 ALA A N 1
ATOM 804 C CA . ALA A 1 110 ? 12.548 4.979 -5.174 1.00 82.62 110 ALA A CA 1
ATOM 805 C C . ALA A 1 110 ? 12.317 6.151 -6.140 1.00 82.62 110 ALA A C 1
ATOM 807 O O . ALA A 1 110 ? 11.348 6.153 -6.894 1.00 82.62 110 ALA A O 1
ATOM 808 N N . GLY A 1 111 ? 13.214 7.141 -6.124 1.00 77.06 111 GLY A N 1
ATOM 809 C CA . GLY A 1 111 ? 13.147 8.299 -7.026 1.00 77.06 111 GLY A CA 1
ATOM 810 C C . GLY A 1 111 ? 12.601 9.589 -6.408 1.00 77.06 111 GLY A C 1
ATOM 811 O O . GLY A 1 111 ? 12.486 10.579 -7.115 1.00 77.06 111 GLY A O 1
ATOM 812 N N . GLY A 1 112 ? 12.305 9.613 -5.102 1.00 78.75 112 GLY A N 1
ATOM 813 C CA . GLY A 1 112 ? 11.889 10.840 -4.403 1.00 78.75 112 GLY A CA 1
ATOM 814 C C . GLY A 1 112 ? 10.445 11.275 -4.671 1.00 78.75 112 GLY A C 1
ATOM 815 O O . GLY A 1 112 ? 10.016 12.307 -4.161 1.00 78.75 112 GLY A O 1
ATOM 816 N N . GLU A 1 113 ? 9.696 10.476 -5.429 1.00 83.12 113 GLU A N 1
ATOM 817 C CA . GLU A 1 113 ? 8.262 10.642 -5.636 1.00 83.12 113 GLU A CA 1
ATOM 818 C C . GLU A 1 113 ? 7.500 10.560 -4.298 1.00 83.12 113 GLU A C 1
ATOM 820 O O . GLU A 1 113 ? 7.840 9.737 -3.436 1.00 83.12 113 GLU A O 1
ATOM 825 N N . PRO A 1 114 ? 6.462 11.392 -4.097 1.00 86.94 114 PRO A N 1
ATOM 826 C CA . PRO A 1 114 ? 5.678 11.369 -2.876 1.00 86.94 114 PRO A CA 1
ATOM 827 C C . PRO A 1 114 ? 4.831 10.098 -2.806 1.00 86.94 114 PRO A C 1
ATOM 829 O O . PRO A 1 114 ? 4.158 9.710 -3.763 1.00 86.94 114 PRO A O 1
ATOM 832 N N . GLY A 1 115 ? 4.820 9.472 -1.635 1.00 91.50 115 GLY A N 1
ATOM 833 C CA . GLY A 1 115 ? 4.040 8.275 -1.377 1.00 91.50 115 GLY A CA 1
ATOM 834 C C . GLY A 1 115 ? 4.869 7.137 -0.804 1.00 91.50 115 GLY A C 1
ATOM 835 O O . GLY A 1 115 ? 6.101 7.138 -0.781 1.00 91.50 115 GLY A O 1
ATOM 836 N N . VAL A 1 116 ? 4.148 6.130 -0.332 1.00 94.06 116 VAL A N 1
ATOM 837 C CA . VAL A 1 116 ? 4.711 4.936 0.295 1.00 94.06 116 VAL A CA 1
ATOM 838 C C . VAL A 1 116 ? 4.194 3.717 -0.450 1.00 94.06 116 VAL A C 1
ATOM 840 O O . VAL A 1 116 ? 2.988 3.571 -0.636 1.00 94.06 116 VAL A O 1
ATOM 843 N N . ILE A 1 117 ? 5.087 2.832 -0.885 1.00 94.50 117 ILE A N 1
ATOM 844 C CA . ILE A 1 117 ? 4.715 1.663 -1.684 1.00 94.50 117 ILE A CA 1
ATOM 845 C C . ILE A 1 117 ? 4.431 0.450 -0.798 1.00 94.50 117 ILE A C 1
ATOM 847 O O . ILE A 1 117 ? 5.136 0.183 0.173 1.00 94.50 117 ILE A O 1
ATOM 851 N N . VAL A 1 118 ? 3.404 -0.320 -1.143 1.00 93.94 118 VAL A N 1
ATOM 852 C CA . VAL A 1 118 ? 3.082 -1.597 -0.504 1.00 93.94 118 VAL A CA 1
ATOM 853 C C . VAL A 1 118 ? 3.983 -2.680 -1.092 1.00 93.94 118 VAL A C 1
ATOM 855 O O . VAL A 1 118 ? 3.814 -3.096 -2.239 1.00 93.94 118 VAL A O 1
ATOM 858 N N . THR A 1 119 ? 4.942 -3.160 -0.306 1.00 91.94 119 THR A N 1
ATOM 859 C CA . THR A 1 119 ? 5.909 -4.191 -0.718 1.00 91.94 119 THR A CA 1
ATOM 860 C C . THR A 1 119 ? 5.391 -5.603 -0.468 1.00 91.94 119 THR A C 1
ATOM 862 O O . THR A 1 119 ? 5.710 -6.526 -1.217 1.00 91.94 119 THR A O 1
ATOM 865 N N . LYS A 1 120 ? 4.544 -5.790 0.548 1.00 90.81 120 LYS A N 1
ATOM 866 C CA . LYS A 1 120 ? 3.912 -7.079 0.850 1.00 90.81 120 LYS A CA 1
ATOM 867 C C . LYS A 1 120 ? 2.497 -6.882 1.372 1.00 90.81 120 LYS A C 1
ATOM 869 O O . LYS A 1 120 ? 2.220 -5.940 2.111 1.00 90.81 120 LYS A O 1
ATOM 874 N N . LEU A 1 121 ? 1.619 -7.810 1.000 1.00 91.12 121 LEU A N 1
ATOM 875 C CA . LEU A 1 121 ? 0.225 -7.845 1.424 1.00 91.12 121 LEU A CA 1
ATOM 876 C C . LEU A 1 121 ? -0.119 -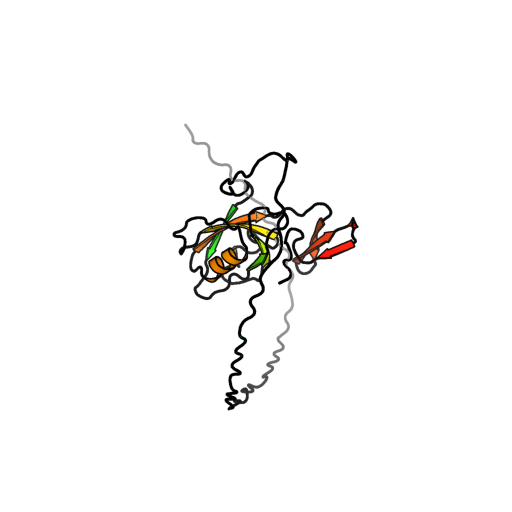9.234 1.972 1.00 91.12 121 LEU A C 1
ATOM 878 O O . LEU A 1 121 ? -0.425 -10.166 1.226 1.00 91.12 121 LEU A O 1
ATOM 882 N N . THR A 1 122 ? -0.079 -9.367 3.292 1.00 91.00 122 THR A N 1
ATOM 883 C CA . THR A 1 122 ? -0.534 -10.556 4.012 1.00 91.00 122 THR A CA 1
ATOM 884 C C . THR A 1 122 ? -2.050 -10.472 4.195 1.00 91.00 122 THR A C 1
ATOM 886 O O . THR A 1 122 ? -2.529 -9.470 4.722 1.00 91.00 122 THR A O 1
ATOM 889 N N . PRO A 1 123 ? -2.835 -11.482 3.782 1.00 89.44 123 PRO A N 1
ATOM 890 C CA . PRO A 1 123 ? -4.280 -11.466 3.996 1.00 89.44 123 PRO A CA 1
ATOM 891 C C . PRO A 1 123 ? -4.632 -11.430 5.491 1.00 89.44 123 PRO A C 1
ATOM 893 O O . PRO A 1 123 ? -4.145 -12.246 6.270 1.00 89.44 123 PRO A O 1
ATOM 896 N N . THR A 1 124 ? -5.500 -10.498 5.877 1.00 91.38 124 THR A N 1
ATOM 897 C CA . THR A 1 124 ? -6.066 -10.349 7.224 1.00 91.38 124 THR A CA 1
ATOM 898 C C . THR A 1 124 ? -7.559 -10.048 7.133 1.00 91.38 124 THR A C 1
ATOM 900 O O . THR A 1 124 ? -8.072 -9.703 6.072 1.00 91.38 124 THR A O 1
ATOM 903 N N . VAL A 1 125 ? -8.276 -10.144 8.255 1.00 88.75 125 VAL A N 1
ATOM 904 C CA . VAL A 1 125 ? -9.716 -9.829 8.306 1.00 88.75 125 VAL A CA 1
ATOM 905 C C . VAL A 1 125 ? -9.993 -8.391 7.856 1.00 88.75 125 VAL A C 1
ATOM 907 O O . VAL A 1 125 ? -10.945 -8.152 7.121 1.00 88.75 125 VAL A O 1
ATOM 910 N N . ALA A 1 126 ? -9.128 -7.447 8.241 1.00 88.06 126 ALA A N 1
ATOM 911 C CA . ALA A 1 126 ? -9.281 -6.039 7.890 1.00 88.06 126 ALA A CA 1
ATOM 912 C C . ALA A 1 126 ? -9.119 -5.790 6.382 1.00 88.06 126 ALA A C 1
ATOM 914 O O . ALA A 1 126 ? -9.868 -5.008 5.803 1.00 88.06 126 ALA A O 1
ATOM 915 N N . ASN A 1 127 ? -8.165 -6.464 5.727 1.00 86.69 127 ASN A N 1
ATOM 916 C CA . ASN A 1 127 ? -7.871 -6.232 4.311 1.00 86.69 127 ASN A CA 1
ATOM 917 C C . ASN A 1 127 ? -8.554 -7.221 3.347 1.00 86.69 127 ASN A C 1
ATOM 919 O O . ASN A 1 127 ? -8.517 -7.006 2.136 1.00 86.69 127 ASN A O 1
ATOM 923 N N . ALA A 1 128 ? -9.201 -8.276 3.851 1.00 85.62 128 ALA A N 1
ATOM 924 C CA . ALA A 1 128 ? -9.877 -9.284 3.035 1.00 85.62 128 ALA A CA 1
ATOM 925 C C . ALA A 1 128 ? -10.864 -8.699 2.002 1.00 85.62 128 ALA A C 1
ATOM 927 O O . ALA A 1 128 ? -10.860 -9.181 0.869 1.00 85.62 128 ALA A O 1
ATOM 928 N N . PRO A 1 129 ? -11.661 -7.652 2.311 1.00 84.19 129 PRO A N 1
ATOM 929 C CA . PRO A 1 129 ? -12.594 -7.080 1.337 1.00 84.19 129 PRO A CA 1
ATOM 930 C C . PRO A 1 129 ? -11.910 -6.342 0.178 1.00 84.19 129 PRO A C 1
ATOM 932 O O . PRO A 1 129 ? -12.497 -6.199 -0.895 1.00 84.19 129 PRO A O 1
ATOM 935 N N . VAL A 1 130 ? -10.686 -5.856 0.399 1.00 85.38 130 VAL A N 1
ATOM 936 C CA . VAL A 1 130 ? -9.967 -4.954 -0.517 1.00 85.38 130 VAL A CA 1
ATOM 937 C C . VAL A 1 130 ? -8.808 -5.635 -1.249 1.00 85.38 130 VAL A C 1
ATOM 939 O O . VAL A 1 130 ? -8.371 -5.175 -2.309 1.00 85.38 130 VAL A O 1
ATOM 942 N N . LYS A 1 131 ? -8.321 -6.757 -0.711 1.00 79.12 131 LYS A N 1
ATOM 943 C CA . LYS A 1 131 ? -7.226 -7.539 -1.284 1.00 79.12 131 LYS A CA 1
ATOM 944 C C . LYS A 1 131 ? -7.573 -8.013 -2.700 1.00 79.12 131 LYS A C 1
ATOM 946 O O . LYS A 1 131 ? -8.618 -8.615 -2.930 1.00 79.12 131 LYS A O 1
ATOM 951 N N . GLY A 1 132 ? -6.666 -7.767 -3.646 1.00 69.12 132 GLY A N 1
ATOM 952 C CA . GLY A 1 132 ? -6.734 -8.282 -5.021 1.00 69.12 132 GLY A CA 1
ATOM 953 C C . GLY A 1 132 ? -7.671 -7.523 -5.965 1.00 69.12 132 GLY A C 1
ATOM 954 O O . GLY A 1 132 ? -7.605 -7.740 -7.169 1.00 69.12 132 GLY A O 1
ATOM 955 N N . LYS A 1 133 ? -8.507 -6.614 -5.449 1.00 75.75 133 LYS A N 1
ATOM 956 C CA . LYS A 1 133 ? -9.355 -5.731 -6.271 1.00 75.75 133 LYS A CA 1
ATOM 957 C C . LYS A 1 133 ? -8.810 -4.312 -6.331 1.00 75.75 133 LYS A C 1
ATOM 959 O O . LYS A 1 133 ? -8.729 -3.726 -7.403 1.00 75.75 133 LYS A O 1
ATOM 964 N N . THR A 1 134 ? -8.455 -3.770 -5.172 1.00 83.62 134 THR A N 1
ATOM 965 C CA . THR A 1 134 ? -8.093 -2.357 -5.008 1.00 83.62 134 THR A CA 1
ATOM 966 C C . THR A 1 134 ? -6.768 -2.183 -4.279 1.00 83.62 134 THR A C 1
ATOM 968 O O . THR A 1 134 ? -6.069 -1.208 -4.524 1.00 83.62 134 THR A O 1
ATOM 971 N N . LEU A 1 135 ? -6.378 -3.142 -3.435 1.00 89.19 135 LEU A N 1
ATOM 972 C CA . LEU A 1 135 ? -5.082 -3.147 -2.764 1.00 89.19 135 LEU A CA 1
ATOM 973 C C . LEU A 1 135 ? -4.283 -4.396 -3.140 1.00 89.19 135 LEU A C 1
ATOM 975 O O . LEU A 1 135 ? -4.763 -5.526 -2.990 1.00 89.19 135 LEU A O 1
ATOM 979 N N . PHE A 1 136 ? -3.063 -4.190 -3.627 1.00 89.31 136 PHE A N 1
ATOM 980 C CA . PHE A 1 136 ? -2.158 -5.245 -4.079 1.00 89.31 136 PHE A CA 1
ATOM 981 C C . PHE A 1 136 ? -0.691 -4.826 -3.887 1.00 89.31 136 PHE A C 1
ATOM 983 O O . PHE A 1 136 ? -0.383 -3.705 -3.477 1.00 89.31 136 PHE A O 1
ATOM 990 N N . LYS A 1 137 ? 0.239 -5.754 -4.129 1.00 90.25 137 LYS A N 1
ATOM 991 C CA . LYS A 1 137 ? 1.675 -5.457 -4.087 1.00 90.25 137 LYS A CA 1
ATOM 992 C C . LYS A 1 137 ? 2.026 -4.456 -5.191 1.00 90.25 137 LYS A C 1
ATOM 994 O O . LYS A 1 137 ? 1.662 -4.670 -6.338 1.00 90.25 137 LYS A O 1
ATOM 999 N N . GLY A 1 138 ? 2.743 -3.389 -4.853 1.00 90.56 138 GLY A N 1
ATOM 1000 C CA . GLY A 1 138 ? 3.030 -2.293 -5.779 1.00 90.56 138 GLY A CA 1
ATOM 1001 C C . GLY A 1 138 ? 1.990 -1.170 -5.768 1.00 90.56 138 GLY A C 1
ATOM 1002 O O . GLY A 1 138 ? 2.123 -0.217 -6.529 1.00 90.56 138 GLY A O 1
ATOM 1003 N N . SER A 1 139 ? 0.964 -1.224 -4.912 1.00 92.81 139 SER A N 1
ATOM 1004 C CA . SER A 1 139 ? 0.119 -0.049 -4.673 1.00 92.81 139 SER A CA 1
ATOM 1005 C C . SER A 1 139 ? 0.916 1.051 -3.957 1.00 92.81 139 SER A C 1
ATOM 1007 O O . SER A 1 139 ? 1.659 0.759 -3.024 1.00 92.81 139 SER A O 1
ATOM 1009 N N . ILE A 1 140 ? 0.751 2.309 -4.362 1.00 94.31 140 ILE A N 1
ATOM 1010 C CA . ILE A 1 140 ? 1.329 3.487 -3.701 1.00 94.31 140 ILE A CA 1
ATOM 1011 C C . ILE A 1 140 ? 0.243 4.140 -2.861 1.00 94.31 140 ILE A C 1
ATOM 1013 O O . ILE A 1 140 ? -0.835 4.421 -3.370 1.00 94.31 140 ILE A O 1
ATOM 1017 N N . ILE A 1 141 ? 0.526 4.402 -1.592 1.00 95.12 141 ILE A N 1
ATOM 1018 C CA . ILE A 1 141 ? -0.312 5.186 -0.691 1.00 95.12 141 ILE A CA 1
ATOM 1019 C C . ILE A 1 141 ? 0.184 6.631 -0.749 1.00 95.12 141 ILE A C 1
ATOM 1021 O O . ILE A 1 141 ? 1.326 6.892 -0.382 1.00 95.12 141 ILE A O 1
ATOM 1025 N N . TYR A 1 142 ? -0.665 7.557 -1.195 1.00 94.69 142 TYR A N 1
ATOM 1026 C CA . TYR A 1 142 ? -0.340 8.987 -1.293 1.00 94.69 142 TYR A CA 1
ATOM 1027 C C . TYR A 1 142 ? -0.797 9.780 -0.074 1.00 94.69 142 TYR A C 1
ATOM 1029 O O . TYR A 1 142 ? -0.130 10.722 0.343 1.00 94.69 142 TYR A O 1
ATOM 1037 N N . SER A 1 143 ? -1.949 9.425 0.495 1.00 95.12 143 SER A N 1
ATOM 1038 C CA . SER A 1 143 ? -2.470 10.073 1.699 1.00 95.12 143 SER A CA 1
ATOM 1039 C C . SER A 1 143 ? -3.393 9.155 2.483 1.00 95.12 143 SER A C 1
ATOM 1041 O O . SER A 1 143 ? -3.930 8.177 1.949 1.00 95.12 143 SER A O 1
ATOM 1043 N N . ILE A 1 144 ? -3.536 9.462 3.770 1.00 95.81 144 ILE A N 1
ATOM 1044 C CA . ILE A 1 144 ? -4.211 8.624 4.754 1.00 95.81 144 ILE A CA 1
ATOM 1045 C C . ILE A 1 144 ? -5.074 9.506 5.641 1.00 95.81 144 ILE A C 1
ATOM 1047 O O . ILE A 1 144 ? -4.583 10.472 6.214 1.00 95.81 144 ILE A O 1
ATOM 1051 N N . ALA A 1 145 ? -6.340 9.142 5.778 1.00 96.19 145 ALA A N 1
ATOM 1052 C CA . ALA A 1 145 ? -7.253 9.714 6.748 1.00 96.19 145 ALA A CA 1
ATOM 1053 C C . ALA A 1 145 ? -7.655 8.635 7.754 1.00 96.19 145 ALA A C 1
ATOM 1055 O O . ALA A 1 145 ? -8.045 7.524 7.380 1.00 96.19 145 ALA A O 1
ATOM 1056 N N . THR A 1 146 ? -7.552 8.955 9.040 1.00 95.31 146 THR A N 1
ATOM 1057 C CA . THR A 1 146 ? -7.948 8.073 10.142 1.00 95.31 146 THR A CA 1
ATOM 1058 C C . THR A 1 146 ? -8.854 8.838 11.104 1.00 95.31 146 THR A C 1
ATOM 1060 O O . THR A 1 146 ? -8.900 10.071 11.071 1.00 95.31 146 THR A O 1
ATOM 1063 N N . PRO A 1 147 ? -9.559 8.155 12.019 1.00 93.50 147 PRO A N 1
ATOM 1064 C CA . PRO A 1 147 ? -10.341 8.851 13.037 1.00 93.50 147 PRO A CA 1
ATOM 1065 C C . PRO A 1 147 ? -9.473 9.717 13.963 1.00 93.50 147 PRO A C 1
ATOM 1067 O O . PRO A 1 147 ? -9.931 10.742 14.454 1.00 93.50 147 PRO A O 1
ATOM 1070 N N . GLN A 1 148 ? -8.201 9.348 14.153 1.00 90.44 148 GLN A N 1
ATOM 1071 C CA . GLN A 1 148 ? -7.237 10.109 14.956 1.00 90.44 148 GLN A CA 1
ATOM 1072 C C . GLN A 1 148 ? -6.817 11.422 14.287 1.00 90.44 148 GLN A C 1
ATOM 1074 O O . GLN A 1 148 ? -6.518 12.384 14.984 1.00 90.44 148 GLN A O 1
ATOM 1079 N N . THR A 1 149 ? -6.834 11.485 12.951 1.00 89.81 149 THR A N 1
ATOM 1080 C CA . THR A 1 149 ? -6.604 12.725 12.192 1.00 89.81 149 THR A CA 1
ATOM 1081 C C . THR A 1 149 ? -7.890 13.535 12.004 1.00 89.81 149 THR A C 1
ATOM 1083 O O . THR A 1 149 ? -7.923 14.457 11.197 1.00 89.81 149 THR A O 1
ATOM 1086 N N . GLY A 1 150 ? -8.986 13.174 12.686 1.00 90.00 150 GLY A N 1
ATOM 1087 C CA . GLY A 1 150 ? -10.294 13.803 12.490 1.00 90.00 150 GLY A CA 1
ATOM 1088 C C . GLY A 1 150 ? -10.887 13.569 11.095 1.00 90.00 150 GLY A C 1
ATOM 1089 O O . GLY A 1 150 ? -11.781 14.301 10.683 1.00 90.00 150 GLY A O 1
ATOM 1090 N N . GLY A 1 151 ? -10.388 12.570 10.356 1.00 88.19 151 GLY A N 1
ATOM 1091 C CA . GLY A 1 151 ? -10.764 12.318 8.965 1.00 88.19 151 GLY A CA 1
ATOM 1092 C C . GLY A 1 151 ? -10.024 13.180 7.935 1.00 88.19 151 GLY A C 1
ATOM 1093 O O . GLY A 1 151 ? -10.319 13.072 6.746 1.00 88.19 151 GLY A O 1
ATOM 1094 N N . GLU A 1 152 ? -9.057 14.003 8.348 1.00 92.12 152 GLU A N 1
ATOM 1095 C CA . GLU A 1 152 ? -8.216 14.765 7.423 1.00 92.12 152 GLU A CA 1
ATOM 1096 C C . GLU A 1 152 ? -7.185 13.857 6.735 1.00 92.12 152 GLU A C 1
ATOM 1098 O O . GLU A 1 152 ? -6.590 12.977 7.369 1.00 92.12 152 GLU A O 1
ATOM 1103 N N . PHE A 1 153 ? -6.966 14.078 5.434 1.00 92.56 153 PHE A N 1
ATOM 1104 C CA . PHE A 1 153 ? -5.964 13.358 4.651 1.00 92.56 153 PHE A CA 1
ATOM 1105 C C . PHE A 1 153 ? -4.558 13.894 4.922 1.00 92.56 153 PHE A C 1
ATOM 1107 O O . PHE A 1 153 ? -4.171 14.953 4.434 1.00 92.56 153 PHE A O 1
ATOM 1114 N N . VAL A 1 154 ? -3.761 13.097 5.626 1.00 93.88 154 VAL A N 1
ATOM 1115 C CA . VAL A 1 154 ? -2.343 13.357 5.871 1.00 93.88 154 VAL A CA 1
ATOM 1116 C C . VAL A 1 154 ? -1.511 12.790 4.713 1.00 93.88 154 VAL A C 1
ATOM 1118 O O . VAL A 1 154 ? -1.711 11.629 4.339 1.00 93.88 154 VAL A O 1
ATOM 1121 N N . PRO A 1 155 ? -0.577 13.560 4.123 1.00 93.62 155 PRO A N 1
ATOM 1122 C CA . PRO A 1 155 ? 0.270 13.081 3.035 1.00 93.62 155 PRO A CA 1
ATOM 1123 C C . PRO A 1 155 ? 1.252 12.000 3.510 1.00 93.62 155 PRO A C 1
ATOM 1125 O O . PRO A 1 155 ? 1.918 12.126 4.537 1.00 93.62 155 PRO A O 1
ATOM 1128 N N . ALA A 1 156 ? 1.380 10.938 2.721 1.00 92.31 156 ALA A N 1
ATOM 1129 C CA . ALA A 1 156 ? 2.249 9.799 2.987 1.00 92.31 156 ALA A CA 1
ATOM 1130 C C . ALA A 1 156 ? 3.678 10.076 2.490 1.00 92.31 156 ALA A C 1
ATOM 1132 O O . ALA A 1 156 ? 4.101 9.569 1.457 1.00 92.31 156 ALA A O 1
ATOM 1133 N N . ILE A 1 157 ? 4.421 10.917 3.212 1.00 89.44 157 ILE A N 1
ATOM 1134 C CA . ILE A 1 157 ? 5.776 11.329 2.803 1.00 89.44 157 ILE A CA 1
ATOM 1135 C C . ILE A 1 157 ? 6.821 10.283 3.217 1.00 89.44 157 ILE A C 1
ATOM 1137 O O . ILE A 1 157 ? 7.650 9.866 2.409 1.00 89.44 157 ILE A O 1
ATOM 1141 N N . ARG A 1 158 ? 6.782 9.853 4.484 1.00 90.94 158 ARG A N 1
ATOM 1142 C CA . ARG A 1 158 ? 7.741 8.906 5.071 1.00 90.94 158 ARG A CA 1
ATOM 1143 C C . ARG A 1 158 ? 7.048 7.612 5.453 1.00 90.94 158 ARG A C 1
ATOM 1145 O O . ARG A 1 158 ? 6.058 7.624 6.185 1.00 90.94 158 ARG A O 1
ATOM 1152 N N . PHE A 1 159 ? 7.619 6.483 5.039 1.00 91.50 159 PHE A N 1
ATOM 1153 C CA . PHE A 1 159 ? 7.019 5.179 5.329 1.00 91.50 159 PHE A CA 1
ATOM 1154 C 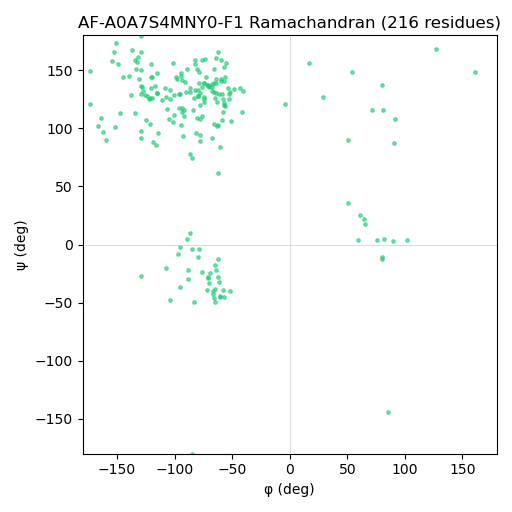C . PHE A 1 159 ? 6.916 4.873 6.833 1.00 91.50 159 PHE A C 1
ATOM 1156 O O . PHE A 1 159 ? 5.971 4.206 7.244 1.00 91.50 159 PHE A O 1
ATOM 1163 N N . ARG A 1 160 ? 7.853 5.364 7.661 1.00 92.88 160 ARG A N 1
ATOM 1164 C CA . ARG A 1 160 ? 7.854 5.129 9.117 1.00 92.88 160 ARG A CA 1
ATOM 1165 C C . ARG A 1 160 ? 6.667 5.794 9.807 1.00 92.88 160 ARG A C 1
ATOM 1167 O O . ARG A 1 160 ? 5.986 5.142 10.592 1.00 92.88 160 ARG A O 1
ATOM 1174 N N . ASP A 1 161 ? 6.399 7.048 9.461 1.00 92.44 161 ASP A N 1
ATOM 1175 C CA . ASP A 1 161 ? 5.303 7.833 10.037 1.00 92.44 161 ASP A CA 1
ATOM 1176 C C . ASP A 1 161 ? 3.958 7.237 9.616 1.00 92.44 161 ASP A C 1
ATOM 1178 O O . ASP A 1 161 ? 3.069 7.023 10.436 1.00 92.44 161 ASP A O 1
ATOM 1182 N N . VAL A 1 162 ? 3.852 6.850 8.343 1.00 93.88 162 VAL A N 1
ATOM 1183 C CA . VAL A 1 162 ? 2.693 6.131 7.809 1.00 93.88 162 VAL A CA 1
ATOM 1184 C C . VAL A 1 162 ? 2.489 4.786 8.509 1.00 93.88 162 VAL A C 1
ATOM 1186 O O . VAL A 1 162 ? 1.364 4.438 8.866 1.00 93.88 162 VAL A O 1
ATOM 1189 N N . ALA A 1 163 ? 3.557 4.016 8.720 1.00 94.19 163 ALA A N 1
ATOM 1190 C CA . ALA A 1 163 ? 3.476 2.726 9.393 1.00 94.19 163 ALA A CA 1
ATOM 1191 C C . ALA A 1 163 ? 3.040 2.872 10.858 1.00 94.19 163 ALA A C 1
ATOM 1193 O O . ALA A 1 163 ? 2.266 2.041 11.331 1.00 94.19 163 ALA A O 1
ATOM 1194 N N . ALA A 1 164 ? 3.506 3.909 11.560 1.00 93.38 164 ALA A N 1
ATOM 1195 C CA . ALA A 1 164 ? 3.057 4.235 12.912 1.00 93.38 164 ALA A CA 1
ATOM 1196 C C . ALA A 1 164 ? 1.574 4.633 12.916 1.00 93.38 164 ALA A C 1
ATOM 1198 O O . ALA A 1 164 ? 0.776 4.016 13.615 1.00 93.38 164 ALA A O 1
ATOM 1199 N N . LEU A 1 165 ? 1.174 5.550 12.032 1.00 93.94 165 LEU A N 1
ATOM 1200 C CA . LEU A 1 165 ? -0.209 6.008 11.908 1.00 93.94 165 LEU A CA 1
ATOM 1201 C C . LEU A 1 165 ? -1.179 4.850 11.622 1.00 93.94 165 LEU A C 1
ATOM 1203 O O . LEU A 1 165 ? -2.222 4.735 12.256 1.00 93.94 165 LEU A O 1
ATOM 1207 N N . LEU A 1 166 ? -0.832 3.945 10.704 1.00 94.19 166 LEU A N 1
ATOM 1208 C CA . LEU A 1 166 ? -1.654 2.770 10.395 1.00 94.19 166 LEU A CA 1
ATOM 1209 C C . LEU A 1 166 ? -1.645 1.718 11.509 1.00 94.19 166 LEU A C 1
ATOM 1211 O O . LEU A 1 166 ? -2.610 0.959 11.639 1.00 94.19 166 LEU A O 1
ATOM 1215 N N . ARG A 1 167 ? -0.570 1.638 12.298 1.00 93.81 167 ARG A N 1
ATOM 1216 C CA . ARG A 1 167 ? -0.474 0.740 13.455 1.00 93.81 167 ARG A CA 1
ATOM 1217 C C . ARG A 1 167 ? -1.350 1.217 14.602 1.00 93.81 167 ARG A C 1
ATOM 1219 O O . ARG A 1 167 ? -2.022 0.376 15.192 1.00 93.81 167 ARG A O 1
ATOM 1226 N N . ASP A 1 168 ? -1.406 2.519 14.828 1.00 93.12 168 ASP A N 1
ATOM 1227 C CA . ASP A 1 168 ? -2.152 3.107 15.939 1.00 93.12 168 ASP A CA 1
ATOM 1228 C C . ASP A 1 168 ? -3.609 3.393 15.567 1.00 93.12 168 ASP A C 1
ATOM 1230 O O . ASP A 1 168 ? -4.464 3.448 16.445 1.00 93.12 168 ASP A O 1
ATOM 1234 N N . ALA A 1 169 ? -3.928 3.528 14.275 1.00 93.94 169 ALA A N 1
ATOM 1235 C CA . ALA A 1 169 ? -5.290 3.775 13.817 1.00 93.94 169 ALA A CA 1
ATOM 1236 C C . ALA A 1 169 ? -6.260 2.657 14.225 1.00 93.94 169 ALA A C 1
ATOM 1238 O O . ALA A 1 169 ? -5.945 1.472 14.135 1.00 93.94 169 ALA A O 1
ATOM 1239 N N . GLU A 1 170 ? -7.482 3.031 14.579 1.00 94.44 170 GLU A N 1
ATOM 1240 C CA . GLU A 1 170 ? -8.595 2.121 14.848 1.00 94.44 170 GLU A CA 1
ATOM 1241 C C . GLU A 1 170 ? -9.841 2.642 14.122 1.00 94.44 170 GLU A C 1
ATOM 1243 O O . GLU A 1 170 ? -9.975 3.846 13.903 1.00 94.44 170 GLU A O 1
ATOM 1248 N N . GLY A 1 171 ? -10.753 1.751 13.737 1.00 94.81 171 GLY A N 1
ATOM 1249 C CA . GLY A 1 171 ? -11.974 2.106 13.016 1.00 94.81 171 GLY A CA 1
ATOM 1250 C C . GLY A 1 171 ? -11.776 2.197 11.502 1.00 94.81 171 GLY A C 1
ATOM 1251 O O . GLY A 1 171 ? -11.057 1.392 10.906 1.00 94.81 171 GLY A O 1
ATOM 1252 N N . THR A 1 172 ? -12.469 3.139 10.863 1.00 95.69 172 THR A N 1
ATOM 1253 C CA . THR A 1 172 ? -12.454 3.305 9.403 1.00 95.69 172 THR A CA 1
ATOM 1254 C C . THR A 1 172 ? -11.250 4.130 8.966 1.00 95.69 172 THR A C 1
ATOM 1256 O O . THR A 1 172 ? -11.149 5.312 9.284 1.00 95.69 172 THR A O 1
ATOM 1259 N N . ILE A 1 173 ? -10.352 3.508 8.211 1.00 95.88 173 ILE A N 1
ATOM 1260 C CA . ILE A 1 173 ? -9.165 4.123 7.620 1.00 95.88 173 ILE A CA 1
ATOM 1261 C C . ILE A 1 173 ? -9.437 4.344 6.134 1.00 95.88 173 ILE A C 1
ATOM 1263 O O . ILE A 1 173 ? -9.746 3.388 5.419 1.00 95.88 173 ILE A O 1
ATOM 1267 N N . THR A 1 174 ? -9.278 5.576 5.663 1.00 95.81 174 THR A N 1
ATOM 1268 C CA . THR A 1 174 ? -9.413 5.923 4.244 1.00 95.81 174 THR A CA 1
ATOM 1269 C C . THR A 1 174 ? -8.037 6.208 3.656 1.00 95.81 174 THR A C 1
ATOM 1271 O O . THR A 1 174 ? -7.282 7.028 4.172 1.00 95.81 174 THR A O 1
ATOM 1274 N N . LEU A 1 175 ? -7.696 5.534 2.564 1.00 95.31 175 LEU A N 1
ATOM 1275 C CA . LEU A 1 175 ? -6.418 5.653 1.870 1.00 95.31 175 LEU A CA 1
ATOM 1276 C C . LEU A 1 175 ? -6.652 6.183 0.460 1.00 95.31 175 LEU A C 1
ATOM 1278 O O . LEU A 1 175 ? -7.527 5.677 -0.240 1.00 95.31 175 LEU A O 1
ATOM 1282 N N . LYS A 1 176 ? -5.834 7.136 0.007 1.00 94.69 176 LYS A N 1
ATOM 1283 C CA . LYS A 1 176 ? -5.705 7.435 -1.427 1.00 94.69 176 LYS A CA 1
ATOM 1284 C C . LYS A 1 176 ? -4.567 6.615 -1.986 1.00 94.69 176 LYS A C 1
ATOM 1286 O O . LYS A 1 176 ? -3.406 6.858 -1.646 1.00 94.69 176 LYS A O 1
ATOM 1291 N N . VAL A 1 177 ? -4.912 5.646 -2.819 1.00 94.50 177 VAL A N 1
ATOM 1292 C CA . VAL A 1 177 ? -3.971 4.675 -3.364 1.00 94.50 177 VAL A CA 1
ATOM 1293 C C . VAL A 1 177 ? -3.929 4.741 -4.882 1.00 94.50 177 VAL A C 1
ATOM 1295 O O . VAL A 1 177 ? -4.946 4.963 -5.526 1.00 94.50 177 VAL A O 1
ATOM 1298 N N . GLY A 1 178 ? -2.756 4.540 -5.465 1.00 92.50 178 GLY A N 1
ATOM 1299 C CA . GLY A 1 178 ? -2.580 4.335 -6.902 1.00 92.50 178 GLY A CA 1
ATOM 1300 C C . GLY A 1 178 ? -1.749 3.091 -7.180 1.00 92.50 178 GLY A C 1
ATOM 1301 O O . GLY A 1 178 ? -1.300 2.403 -6.262 1.00 92.50 178 GLY A O 1
ATOM 1302 N N . ARG A 1 179 ? -1.531 2.790 -8.458 1.00 90.69 179 ARG A N 1
ATOM 1303 C CA . ARG A 1 179 ? -0.627 1.718 -8.889 1.00 90.69 179 ARG A CA 1
ATOM 1304 C C . ARG A 1 179 ? 0.746 2.309 -9.191 1.00 90.69 179 ARG A C 1
ATOM 1306 O O . ARG A 1 179 ? 0.824 3.273 -9.948 1.00 90.69 179 ARG A O 1
ATOM 1313 N N . ALA A 1 180 ? 1.809 1.729 -8.635 1.00 90.56 180 ALA A N 1
ATOM 1314 C CA . ALA A 1 180 ? 3.163 2.088 -9.032 1.00 90.56 180 ALA A CA 1
ATOM 1315 C C . ALA A 1 180 ? 3.406 1.719 -10.496 1.00 90.56 180 ALA A C 1
ATOM 1317 O O . ALA A 1 180 ? 3.000 0.651 -10.961 1.00 90.56 180 ALA A O 1
ATOM 1318 N N . ALA A 1 181 ? 4.089 2.605 -11.215 1.00 89.12 181 ALA A N 1
ATOM 1319 C CA . ALA A 1 181 ? 4.611 2.274 -12.526 1.00 89.12 181 ALA A CA 1
ATOM 1320 C C . ALA A 1 181 ? 5.763 1.275 -12.370 1.00 89.12 181 ALA A C 1
ATOM 1322 O O . ALA A 1 181 ? 6.632 1.430 -11.508 1.00 89.12 181 ALA A O 1
ATOM 1323 N N . VAL A 1 182 ? 5.771 0.251 -13.220 1.00 89.50 182 VAL A N 1
ATOM 1324 C CA . VAL A 1 182 ? 6.923 -0.638 -13.357 1.00 89.50 182 VAL A CA 1
ATOM 1325 C C . VAL A 1 182 ? 7.995 0.141 -14.132 1.00 89.50 182 VAL A C 1
ATOM 1327 O O . VAL A 1 182 ? 7.687 0.619 -15.225 1.00 89.50 182 VAL A O 1
ATOM 1330 N N . PRO A 1 183 ? 9.213 0.333 -13.586 1.00 89.38 183 PRO A N 1
ATOM 1331 C CA . PRO A 1 183 ? 10.274 1.062 -14.272 1.00 89.38 183 PRO A CA 1
ATOM 1332 C C . PRO A 1 183 ? 10.650 0.404 -15.602 1.00 89.38 183 PRO A C 1
ATOM 1334 O O . PRO A 1 183 ? 10.429 -0.791 -15.805 1.00 89.38 183 PRO A O 1
ATOM 1337 N N . GLU A 1 184 ? 11.264 1.178 -16.493 1.00 89.38 184 GLU A N 1
ATOM 1338 C CA . GLU A 1 184 ? 11.719 0.673 -17.787 1.00 89.38 184 GLU A CA 1
ATOM 1339 C C . GLU A 1 184 ? 12.666 -0.531 -17.631 1.00 89.38 184 GLU A C 1
ATOM 1341 O O . GLU A 1 184 ? 13.439 -0.630 -16.674 1.00 89.38 184 GLU A O 1
ATOM 1346 N N . GLY A 1 185 ? 12.558 -1.487 -18.556 1.00 91.12 185 GLY A N 1
ATOM 1347 C CA . GLY A 1 185 ? 13.332 -2.730 -18.542 1.00 91.12 185 GLY A CA 1
ATOM 1348 C C . GLY A 1 185 ? 12.798 -3.812 -17.595 1.00 91.12 185 GLY A C 1
ATOM 1349 O O . GLY A 1 185 ? 13.199 -4.971 -17.730 1.00 91.12 185 GLY A O 1
ATOM 1350 N N . TRP A 1 186 ? 11.868 -3.480 -16.691 1.00 93.81 186 TRP A N 1
ATOM 1351 C CA . TRP A 1 186 ? 11.185 -4.442 -15.827 1.00 93.81 186 TRP A CA 1
ATOM 1352 C C . TRP A 1 186 ? 9.846 -4.893 -16.414 1.00 93.81 186 TRP A C 1
ATOM 1354 O O . TRP A 1 186 ? 9.108 -4.122 -17.022 1.00 93.81 186 TRP A O 1
ATOM 1364 N N . SER A 1 187 ? 9.502 -6.157 -16.183 1.00 93.69 187 SER A N 1
ATOM 1365 C CA . SER A 1 187 ? 8.199 -6.729 -16.526 1.00 93.69 187 SER A CA 1
ATOM 1366 C C . SER A 1 187 ? 7.581 -7.430 -15.322 1.00 93.69 187 SER A C 1
ATOM 1368 O O . SER A 1 187 ? 8.266 -8.159 -14.604 1.00 93.69 187 SER A O 1
ATOM 1370 N N . GLU A 1 188 ? 6.289 -7.190 -15.098 1.00 93.62 188 GLU A N 1
ATOM 1371 C CA . GLU A 1 188 ? 5.494 -7.872 -14.075 1.00 93.62 188 GLU A CA 1
ATOM 1372 C C . GLU A 1 188 ? 5.067 -9.253 -14.589 1.00 93.62 188 GLU A C 1
ATOM 1374 O O . GLU A 1 188 ? 4.601 -9.400 -15.725 1.00 93.62 188 GLU A O 1
ATOM 1379 N N . ARG A 1 189 ? 5.234 -10.277 -13.756 1.00 93.62 189 ARG A N 1
ATOM 1380 C CA . ARG A 1 189 ? 4.831 -11.660 -14.016 1.00 93.62 189 ARG A CA 1
ATOM 1381 C C . ARG A 1 189 ? 4.089 -12.211 -12.806 1.00 93.62 189 ARG A C 1
ATOM 1383 O O . ARG A 1 189 ? 4.256 -11.725 -11.692 1.00 93.62 189 ARG A O 1
ATOM 1390 N N . VAL A 1 190 ? 3.268 -13.225 -13.045 1.00 92.12 190 VAL A N 1
ATOM 1391 C CA . VAL A 1 190 ? 2.534 -13.955 -12.009 1.00 92.12 190 VAL A CA 1
ATOM 1392 C C . VAL A 1 190 ? 2.872 -15.428 -12.177 1.00 92.12 190 VAL A C 1
ATOM 1394 O O . VAL A 1 190 ? 2.822 -15.929 -13.301 1.00 92.12 190 VAL A O 1
ATOM 1397 N N . ASP A 1 191 ? 3.280 -16.082 -11.094 1.00 92.62 191 ASP A N 1
ATOM 1398 C CA . ASP A 1 191 ? 3.618 -17.505 -11.099 1.00 92.62 191 ASP A CA 1
ATOM 1399 C C . ASP A 1 191 ? 2.376 -18.399 -10.909 1.00 92.62 191 ASP A C 1
ATOM 1401 O O . ASP A 1 191 ? 1.246 -17.920 -10.759 1.00 92.62 191 ASP A O 1
ATOM 1405 N N . ASP A 1 192 ? 2.587 -19.717 -10.897 1.00 93.19 192 ASP A N 1
ATOM 1406 C CA . ASP A 1 192 ? 1.522 -20.708 -10.689 1.00 93.19 192 ASP A CA 1
ATOM 1407 C C . ASP A 1 192 ? 0.883 -20.624 -9.287 1.00 93.19 192 ASP A C 1
ATOM 1409 O O . ASP A 1 192 ? -0.228 -21.113 -9.078 1.00 93.19 192 ASP A O 1
ATOM 1413 N N . ASN A 1 193 ? 1.550 -19.973 -8.328 1.00 89.12 193 ASN A N 1
ATOM 1414 C CA . ASN A 1 193 ? 1.041 -19.727 -6.979 1.00 89.12 193 ASN A CA 1
ATOM 1415 C C . ASN A 1 193 ? 0.259 -18.405 -6.875 1.00 89.12 193 ASN A C 1
ATOM 1417 O O . ASN A 1 193 ? -0.163 -18.026 -5.779 1.00 89.12 193 ASN A O 1
ATOM 1421 N N . HIS A 1 194 ? 0.043 -17.708 -7.995 1.00 83.94 194 HIS A N 1
ATOM 1422 C CA . HIS A 1 194 ? -0.526 -16.362 -8.051 1.00 83.94 194 HIS A CA 1
ATOM 1423 C C . HIS A 1 194 ? 0.303 -15.300 -7.307 1.00 83.94 194 HIS A C 1
ATOM 1425 O O . HIS A 1 194 ? -0.236 -14.271 -6.882 1.00 83.94 194 HIS A O 1
ATOM 1431 N N . GLU A 1 195 ? 1.608 -15.516 -7.157 1.00 87.19 195 GLU A N 1
ATOM 1432 C CA . GLU A 1 195 ? 2.534 -14.527 -6.623 1.00 87.19 195 GLU A CA 1
ATOM 1433 C C . GLU A 1 195 ? 3.106 -13.660 -7.747 1.00 87.19 195 GLU A C 1
ATOM 1435 O O . GLU A 1 195 ? 3.570 -14.140 -8.783 1.00 87.19 195 GLU A O 1
ATOM 1440 N N . THR A 1 196 ? 3.066 -12.344 -7.537 1.00 89.31 196 THR A N 1
ATOM 1441 C CA . THR A 1 196 ? 3.645 -11.375 -8.466 1.00 89.31 196 THR A CA 1
ATOM 1442 C C . THR A 1 196 ? 5.154 -11.280 -8.260 1.00 89.31 196 THR A C 1
ATOM 1444 O O . THR A 1 196 ? 5.613 -11.000 -7.150 1.00 89.31 196 THR A O 1
ATOM 1447 N N . TYR A 1 197 ? 5.915 -11.423 -9.340 1.00 92.44 197 TYR A N 1
ATOM 1448 C CA . TYR A 1 197 ? 7.359 -11.206 -9.382 1.00 92.44 197 TYR A CA 1
ATOM 1449 C C . TYR A 1 197 ? 7.740 -10.332 -10.581 1.00 92.44 197 TYR A C 1
ATOM 1451 O O . TYR A 1 197 ? 6.970 -10.169 -11.529 1.00 92.44 197 TYR A O 1
ATOM 1459 N N . TYR A 1 198 ? 8.931 -9.743 -10.535 1.00 94.19 198 TYR A N 1
ATOM 1460 C CA . TYR A 1 198 ? 9.413 -8.800 -11.538 1.00 94.19 198 TYR A CA 1
ATOM 1461 C C . TYR A 1 198 ? 10.692 -9.322 -12.174 1.00 94.19 198 TYR A C 1
ATOM 1463 O O . TYR A 1 198 ? 11.603 -9.782 -11.481 1.00 94.19 198 TYR A O 1
ATOM 1471 N N . VAL A 1 199 ? 10.763 -9.237 -13.501 1.00 95.75 199 VAL A N 1
ATOM 1472 C CA . VAL A 1 199 ? 11.911 -9.693 -14.291 1.00 95.75 199 VAL A CA 1
ATOM 1473 C C . VAL A 1 199 ? 12.471 -8.527 -15.089 1.00 95.75 199 VAL A C 1
ATOM 1475 O O . VAL A 1 199 ? 11.737 -7.893 -15.849 1.00 95.75 199 VAL A O 1
ATOM 1478 N N . HIS A 1 200 ? 13.770 -8.277 -14.942 1.00 95.44 200 HIS A N 1
ATOM 1479 C CA . HIS A 1 200 ? 14.521 -7.362 -15.790 1.00 95.44 200 HIS A CA 1
ATOM 1480 C C . HIS A 1 200 ? 15.183 -8.158 -16.915 1.00 95.44 200 HIS A C 1
ATOM 1482 O O . HIS A 1 200 ? 16.206 -8.812 -16.702 1.00 95.44 200 HIS A O 1
ATOM 1488 N N . THR A 1 201 ? 14.613 -8.096 -18.119 1.00 90.81 201 THR A N 1
ATOM 1489 C CA . THR A 1 201 ? 14.987 -8.981 -19.237 1.00 90.81 201 THR A CA 1
ATOM 1490 C C . THR A 1 201 ? 16.456 -8.834 -19.637 1.00 90.81 201 THR A C 1
ATOM 1492 O O . THR A 1 201 ? 17.150 -9.832 -19.781 1.00 90.81 201 THR A O 1
ATOM 1495 N N . GLU A 1 202 ? 16.948 -7.599 -19.752 1.00 92.44 202 GLU A N 1
ATOM 1496 C CA . GLU A 1 202 ? 18.320 -7.317 -20.209 1.00 92.44 202 GLU A CA 1
ATOM 1497 C C . GLU A 1 202 ? 19.404 -7.709 -19.200 1.00 92.44 202 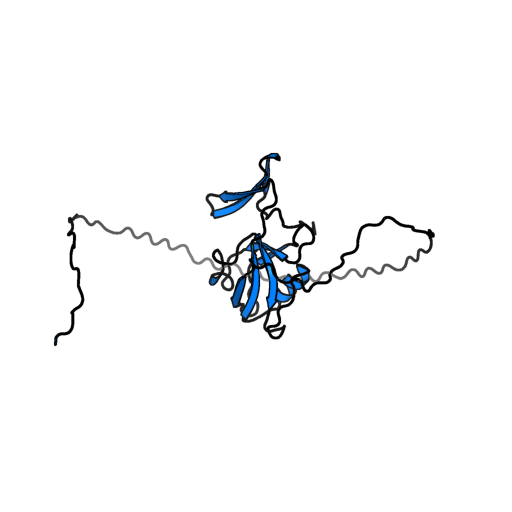GLU A C 1
ATOM 1499 O O . GLU A 1 202 ? 20.502 -8.099 -19.581 1.00 92.44 202 GLU A O 1
ATOM 1504 N N . LYS A 1 203 ? 19.106 -7.601 -17.900 1.00 93.12 203 LYS A N 1
ATOM 1505 C CA . LYS A 1 203 ? 20.064 -7.892 -16.823 1.00 93.12 203 LYS A CA 1
ATOM 1506 C C . LYS A 1 203 ? 19.935 -9.315 -16.288 1.00 93.12 203 LYS A C 1
ATOM 1508 O O . LYS A 1 203 ? 20.681 -9.681 -15.387 1.00 93.12 203 LYS A O 1
ATOM 1513 N N . HIS A 1 204 ? 18.977 -10.089 -16.801 1.00 92.69 204 HIS A N 1
ATOM 1514 C CA . HIS A 1 204 ? 18.624 -11.414 -16.292 1.00 92.69 204 HIS A CA 1
ATOM 1515 C C . HIS A 1 204 ? 18.393 -11.431 -14.769 1.00 92.69 204 HIS A C 1
ATOM 1517 O O . HIS A 1 204 ? 18.728 -12.397 -14.087 1.00 92.69 204 HIS A O 1
ATOM 1523 N N . LEU A 1 205 ? 17.826 -10.346 -14.229 1.00 94.62 205 LEU A N 1
ATOM 1524 C CA . LEU A 1 205 ? 17.511 -10.226 -12.806 1.00 94.62 205 LEU A CA 1
ATOM 1525 C C . LEU A 1 205 ? 16.043 -10.551 -12.563 1.00 94.62 205 LEU A C 1
ATOM 1527 O O . LEU A 1 205 ? 15.168 -10.160 -13.337 1.00 94.62 205 LEU A O 1
ATOM 1531 N N . MET A 1 206 ? 15.782 -11.217 -11.445 1.00 93.62 206 MET A N 1
ATOM 1532 C CA . MET A 1 206 ? 14.443 -11.502 -10.957 1.00 93.62 206 MET A CA 1
ATOM 1533 C C . MET A 1 206 ? 14.346 -11.073 -9.497 1.00 93.62 206 MET A C 1
ATOM 1535 O O . MET A 1 206 ? 15.257 -11.326 -8.710 1.00 93.62 206 MET A O 1
ATOM 1539 N N . THR A 1 207 ? 13.245 -10.427 -9.135 1.00 92.31 207 THR A N 1
ATOM 1540 C CA . THR A 1 207 ? 12.950 -10.066 -7.748 1.00 92.31 207 THR A CA 1
ATOM 1541 C C . THR A 1 207 ? 11.480 -10.297 -7.451 1.00 92.31 207 THR A C 1
ATOM 1543 O O . THR A 1 207 ? 10.613 -10.094 -8.302 1.00 92.31 207 THR A O 1
ATOM 1546 N N . SER A 1 208 ? 11.187 -10.713 -6.226 1.00 90.38 208 SER A N 1
ATOM 1547 C CA . SER A 1 208 ? 9.812 -10.767 -5.747 1.00 90.38 208 SER A CA 1
ATOM 1548 C C . SER A 1 208 ? 9.295 -9.373 -5.409 1.00 90.38 208 SER A C 1
ATOM 1550 O O . SER A 1 208 ? 8.088 -9.177 -5.406 1.00 90.38 208 SER A O 1
ATOM 1552 N N . ASP A 1 209 ? 10.166 -8.406 -5.116 1.00 89.12 209 ASP A N 1
ATOM 1553 C CA . ASP A 1 209 ? 9.805 -7.062 -4.661 1.00 89.12 209 ASP A CA 1
ATOM 1554 C C . ASP A 1 209 ? 9.596 -6.062 -5.784 1.00 89.12 209 ASP A C 1
ATOM 1556 O O . ASP A 1 209 ? 10.178 -6.173 -6.855 1.00 89.12 209 ASP A O 1
ATOM 1560 N N . HIS A 1 210 ? 8.734 -5.071 -5.538 1.00 89.31 210 HIS A N 1
ATOM 1561 C CA . HIS A 1 210 ? 8.431 -4.090 -6.567 1.00 89.31 210 HIS A CA 1
ATOM 1562 C C . HIS A 1 210 ? 9.699 -3.274 -6.882 1.00 89.31 210 HIS A C 1
ATOM 1564 O O . HIS A 1 210 ? 10.264 -2.685 -5.962 1.00 89.31 210 HIS A O 1
ATOM 1570 N N . PRO A 1 211 ? 10.139 -3.178 -8.148 1.00 88.75 211 PRO A N 1
ATOM 1571 C CA . PRO A 1 211 ? 11.399 -2.522 -8.523 1.00 88.75 211 PRO A CA 1
ATOM 1572 C C . PRO A 1 211 ? 11.434 -1.018 -8.214 1.00 88.75 211 PRO A C 1
ATOM 1574 O O . PRO A 1 211 ? 12.504 -0.444 -8.059 1.00 88.75 211 PRO A O 1
ATOM 1577 N N . ALA A 1 212 ? 10.266 -0.382 -8.092 1.00 86.94 212 ALA A N 1
ATOM 1578 C CA . ALA A 1 212 ? 10.150 0.999 -7.617 1.00 86.94 212 ALA A CA 1
ATOM 1579 C C . ALA A 1 212 ? 10.255 1.153 -6.084 1.00 86.94 212 ALA A C 1
ATOM 1581 O O . ALA A 1 212 ? 10.198 2.273 -5.593 1.00 86.94 212 ALA A O 1
ATOM 1582 N N . ALA A 1 213 ? 10.365 0.077 -5.302 1.00 85.56 213 ALA A N 1
ATOM 1583 C CA . ALA A 1 213 ? 10.603 0.187 -3.866 1.00 85.56 213 ALA A CA 1
ATOM 1584 C C . ALA A 1 213 ? 12.090 0.452 -3.608 1.00 85.56 213 ALA A C 1
ATOM 1586 O O . ALA A 1 213 ? 12.952 -0.292 -4.076 1.00 85.56 213 ALA A O 1
ATOM 1587 N N . SER A 1 214 ? 12.409 1.494 -2.842 1.00 76.88 214 SER A N 1
ATOM 1588 C CA . SER A 1 214 ? 13.771 1.684 -2.356 1.00 76.88 214 SER A CA 1
ATOM 1589 C C . SER A 1 214 ? 14.016 0.738 -1.187 1.00 76.88 214 SER A C 1
ATOM 1591 O O . SER A 1 214 ? 13.344 0.820 -0.154 1.00 76.88 214 SER A O 1
ATOM 1593 N N . PHE A 1 215 ? 15.006 -0.133 -1.339 1.00 63.31 215 PHE A N 1
ATOM 1594 C CA . PHE A 1 215 ? 15.549 -0.905 -0.235 1.00 63.31 215 PHE A CA 1
ATOM 1595 C C . PHE A 1 215 ? 16.480 -0.007 0.573 1.00 63.31 215 PHE A C 1
ATOM 1597 O O . PHE A 1 215 ? 17.679 0.057 0.313 1.00 63.31 215 PHE A O 1
ATOM 1604 N N . GLU A 1 216 ? 15.937 0.703 1.558 1.00 49.31 216 GLU A N 1
ATOM 1605 C CA . GLU A 1 216 ? 16.773 1.098 2.687 1.00 49.31 216 GLU A CA 1
ATOM 1606 C C . GLU A 1 216 ? 17.156 -0.206 3.398 1.00 49.31 216 GLU A C 1
ATOM 1608 O O . GLU A 1 216 ? 16.318 -0.840 4.041 1.00 49.31 216 GLU A O 1
ATOM 1613 N N . GLN A 1 217 ? 18.394 -0.667 3.201 1.00 38.50 217 GLN A N 1
ATOM 1614 C CA . GLN A 1 217 ? 18.978 -1.683 4.071 1.00 38.50 217 GLN A CA 1
ATOM 1615 C C . GLN A 1 217 ? 18.970 -1.097 5.488 1.00 38.50 217 GLN A C 1
ATOM 1617 O O . GLN A 1 217 ? 19.678 -0.128 5.756 1.00 38.50 217 GLN A O 1
ATOM 1622 N N . ALA A 1 218 ? 18.080 -1.621 6.332 1.00 32.56 218 ALA A N 1
ATOM 1623 C CA . ALA A 1 218 ? 18.006 -1.294 7.751 1.00 32.56 218 ALA A CA 1
ATOM 1624 C C . ALA A 1 218 ? 19.216 -1.849 8.510 1.00 32.56 218 ALA A C 1
ATOM 1626 O O . ALA A 1 218 ? 19.683 -2.952 8.140 1.00 32.56 218 ALA A O 1
#

InterPro domains:
  IPR001202 WW domain [PS50020] (180-213)
  IPR001478 PDZ domain [PS50106] (91-181)
  IPR036020 WW domain superfamily [SSF51045] (181-212)
  IPR036034 PDZ superfamily [G3DSA:2.30.42.10] (86-181)

Organism: NCBI:txid72548

pLDDT: mean 74.92, std 19.96, range [32.56, 96.19]

Secondary structure (DSSP, 8-state):
-PPPPP------------------------------PPP--------------------------------------------PPPTT-EEEEEEE-TT----EEEEEETTS-SSEEEEEE---TTTTTTBTTTB-TTEEEEEEE-GGGTT--EE---HHHHHHHHHH--EEEEEEEEEPPPPTTEEEEE-TTS-EEEEETTTTEEESS-TTEE----